Protein 3TO7 (pdb70)

Nearest PDB structures (foldseek):
  3to6-assembly1_A  TM=1.004E+00  e=2.364E-59  Saccharomyces cerevisiae
  1mj9-assembly1_A  TM=1.002E+00  e=1.888E-56  Saccharomyces cerevisiae
  5j9w-assembly1_E  TM=9.388E-01  e=5.880E-49  Saccharomyces cerevisiae S288C
  5j9u-assembly3_I  TM=9.203E-01  e=3.843E-49  Saccharomyces cerevisiae S288C
  6oip-assembly1_A  TM=9.210E-01  e=1.249E-34  Homo sapiens

GO terms:
  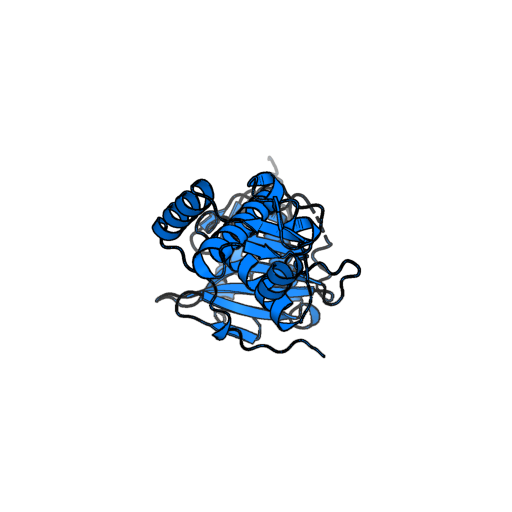GO:0000785 chromatin (C, IDA)
  GO:0003712 transcription coregulator activity (F, IDA)
  GO:0010485 histone H4 acetyltransferase activity (F, IDA)
  GO:0032777 piccolo histone acetyltransferase complex (C, IDA)
  GO:0035267 NuA4 histone acetyltransferase complex (C, IDA)
  GO:0004402 histone acetyltransferase activity (F, IDA)
  GO:0006281 DNA repair (P, IDA)
  GO:0006354 DNA-templated transcription elongation (P, IDA)
  GO:0140068 histone crotonyltransferase activity (F, IDA)
  GO:0032968 positive regulation of transcription elongation by RNA polymerase II (P, IGI)
  GO:0006281 DNA repair (P, IGI)
  GO:0000183 rDNA heterochromatin formation (P, IGI)
  GO:0004402 histone acetyltransferase activity (F, IMP)
  GO:0016239 positive regulation of macroautophagy (P, IMP)
  GO:0032968 positive regulation of transcription elongation by RNA polymerase II (P, IMP)
  GO:0051726 regulation of cell cycle (P, IMP)
  GO:0006281 DNA repair (P, IMP)
  GO:0006354 DNA-templated transcription elongation (P, IMP)
  GO:0006357 regulation of transcription by RNA polymerase II (P, IMP)
  GO:0000183 rDNA heterochromatin formation (P, IMP)

Organism: Saccharomyces cerevisiae (strain ATCC 204508 / S288c) (NCBI:txid559292)

B-factor: mean 20.63, std 9.46, range [8.73, 66.66]

Structure (mmCIF, N/CA/C/O backbone):
data_3TO7
#
_entry.id   3TO7
#
_cell.length_a   183.040
_cell.length_b   183.040
_cell.length_c   183.040
_cell.angle_alpha   90.00
_cell.angle_beta   90.00
_cell.angle_gamma   90.00
#
_symmetry.space_group_name_H-M   'I 41 3 2'
#
loop_
_entity.id
_entity.type
_entity.pdbx_description
1 polymer 'Histone acetyltransferase ESA1'
2 non-polymer 'COENZYME A'
3 non-polymer 'CACODYLIC ACID'
4 non-polymer GLYCEROL
5 non-polymer 'SULFATE ION'
6 water water
#
loop_
_atom_site.group_PDB
_atom_site.id
_atom_site.type_symbol
_atom_site.label_atom_id
_atom_site.label_alt_id
_atom_site.label_comp_id
_atom_site.label_asym_id
_atom_site.label_entity_id
_atom_site.label_seq_id
_atom_site.pdbx_PDB_ins_code
_atom_site.Cartn_x
_atom_site.Cartn_y
_atom_site.Cartn_z
_atom_site.occupancy
_atom_site.B_iso_or_equiv
_atom_site.auth_seq_id
_atom_site.auth_comp_id
_atom_site.auth_asym_id
_atom_site.auth_atom_id
_atom_site.pdbx_PDB_model_num
ATOM 1 N N . GLU A 1 1 ? 6.711 -15.054 -20.571 1.00 48.50 160 GLU A N 1
ATOM 2 C CA . GLU A 1 1 ? 6.957 -15.228 -19.142 1.00 50.59 160 GLU A CA 1
ATOM 3 C C . GLU A 1 1 ? 7.006 -13.891 -18.403 1.00 40.98 160 GLU A C 1
ATOM 4 O O . GLU A 1 1 ? 7.825 -13.030 -18.717 1.00 43.34 160 GLU A O 1
ATOM 10 N N . VAL A 1 2 ? 6.118 -13.728 -17.430 1.00 39.78 161 VAL A N 1
ATOM 11 C CA . VAL A 1 2 ? 6.169 -12.591 -16.522 1.00 36.86 161 VAL A CA 1
ATOM 12 C C . VAL A 1 2 ? 6.484 -13.119 -15.135 1.00 32.65 161 VAL A C 1
ATOM 13 O O . VAL A 1 2 ? 5.747 -13.945 -14.600 1.00 31.61 161 VAL A O 1
ATOM 17 N N . ALA A 1 3 ? 7.584 -12.652 -14.555 1.00 25.30 162 ALA A N 1
ATOM 18 C CA . ALA A 1 3 ? 7.968 -13.070 -13.212 1.00 20.89 162 ALA A CA 1
ATOM 19 C C . ALA A 1 3 ? 7.442 -12.056 -12.198 1.00 19.94 162 ALA A C 1
ATOM 20 O O . ALA A 1 3 ? 7.938 -10.940 -12.126 1.00 19.22 162 ALA A O 1
ATOM 22 N N . ARG A 1 4 ? 6.443 -12.441 -11.416 1.00 20.46 163 ARG A N 1
ATOM 23 C CA . ARG A 1 4 ? 5.881 -11.531 -10.420 1.00 18.23 163 ARG A CA 1
ATOM 24 C C . ARG A 1 4 ? 6.686 -11.509 -9.125 1.00 16.24 163 ARG A C 1
ATOM 25 O O . ARG A 1 4 ? 7.057 -12.550 -8.602 1.00 16.35 163 ARG A O 1
ATOM 33 N N . VAL A 1 5 ? 6.942 -10.310 -8.614 1.00 15.70 164 VAL A N 1
ATOM 34 C CA . VAL A 1 5 ? 7.695 -10.121 -7.380 1.00 15.26 164 VAL A CA 1
ATOM 35 C C . VAL A 1 5 ? 6.818 -9.278 -6.460 1.00 15.52 164 VAL A C 1
ATOM 36 O O . VAL A 1 5 ? 6.817 -8.054 -6.547 1.00 16.21 164 VAL A O 1
ATOM 40 N N . ARG A 1 6 ? 6.070 -9.945 -5.584 1.00 15.79 165 ARG A N 1
ATOM 41 C CA . ARG A 1 6 ? 4.969 -9.309 -4.855 1.00 17.93 165 ARG A CA 1
ATOM 42 C C . ARG A 1 6 ? 5.339 -8.781 -3.480 1.00 17.78 165 ARG A C 1
ATOM 43 O O . ARG A 1 6 ? 6.279 -9.254 -2.857 1.00 15.58 165 ARG A O 1
ATOM 51 N N . ASN A 1 7 ? 4.575 -7.795 -3.020 1.00 14.55 166 ASN A N 1
ATOM 52 C CA . ASN A 1 7 ? 4.697 -7.272 -1.673 1.00 19.23 166 ASN A CA 1
ATOM 53 C C . ASN A 1 7 ? 3.804 -8.118 -0.763 1.00 20.70 166 ASN A C 1
ATOM 54 O O . ASN A 1 7 ? 2.974 -8.891 -1.248 1.00 17.42 166 ASN A O 1
ATOM 59 N N . LEU A 1 8 ? 3.980 -7.997 0.548 1.00 18.10 167 LEU A N 1
ATOM 60 C CA . LEU A 1 8 ? 3.110 -8.702 1.483 1.00 18.72 167 LEU A CA 1
ATOM 61 C C . LEU A 1 8 ? 1.800 -7.928 1.630 1.00 19.00 167 LEU A C 1
ATOM 62 O O . LEU A 1 8 ? 1.748 -6.911 2.328 1.00 18.03 167 LEU A O 1
ATOM 67 N N . ASN A 1 9 ? 0.745 -8.410 0.978 1.00 17.27 168 ASN A N 1
ATOM 68 C CA . ASN A 1 9 ? -0.529 -7.688 0.938 1.00 16.56 168 ASN A CA 1
ATOM 69 C C . ASN A 1 9 ? -1.582 -8.228 1.914 1.00 17.71 168 ASN A C 1
ATOM 70 O O . ASN A 1 9 ? -2.605 -7.584 2.143 1.00 16.32 168 ASN A O 1
ATOM 75 N N . ARG A 1 10 ? -1.333 -9.407 2.475 1.00 15.38 169 ARG A N 1
ATOM 76 C CA . ARG A 1 10 ? -2.240 -9.976 3.473 1.00 19.71 169 ARG A CA 1
ATOM 77 C C . ARG A 1 10 ? -1.538 -10.995 4.357 1.00 18.89 169 ARG A C 1
ATOM 78 O O . ARG A 1 10 ? -0.668 -11.730 3.893 1.00 21.20 169 ARG A O 1
ATOM 86 N N . ILE A 1 11 ? -1.920 -11.042 5.632 1.00 15.86 170 ILE A N 1
ATOM 87 C CA . ILE A 1 11 ? -1.460 -12.112 6.515 1.00 13.65 170 ILE A CA 1
ATOM 88 C C . ILE A 1 11 ? -2.677 -12.956 6.897 1.00 18.78 170 ILE A C 1
ATOM 89 O O . ILE A 1 11 ? -3.774 -12.426 7.057 1.00 18.11 170 ILE A O 1
ATOM 94 N N . ILE A 1 12 ? -2.478 -14.266 7.015 1.00 16.78 171 ILE A N 1
ATOM 95 C CA . ILE A 1 12 ? -3.548 -15.182 7.393 1.00 16.63 171 ILE A CA 1
ATOM 96 C C . ILE A 1 12 ? -3.281 -15.668 8.807 1.00 16.35 171 ILE A C 1
ATOM 97 O O . ILE A 1 12 ? -2.321 -16.395 9.050 1.00 16.63 171 ILE A O 1
ATOM 102 N N . MET A 1 13 ? -4.124 -15.234 9.739 1.00 16.68 172 MET A N 1
ATOM 103 C CA . MET A 1 13 ? -3.942 -15.513 11.151 1.00 16.01 172 MET A CA 1
ATOM 104 C C . MET A 1 13 ? -5.224 -16.146 11.691 1.00 20.27 172 MET A C 1
ATOM 105 O O . MET A 1 13 ? -6.230 -15.467 11.886 1.00 20.11 172 MET A O 1
ATOM 110 N N . GLY A 1 14 ? -5.199 -17.455 11.922 1.00 22.14 173 GLY A N 1
ATOM 111 C CA . GLY A 1 14 ? -6.427 -18.156 12.258 1.00 19.30 173 GLY A CA 1
ATOM 112 C C . GLY A 1 14 ? -7.416 -17.986 11.110 1.00 20.16 173 GLY A C 1
ATOM 113 O O . GLY A 1 14 ? -7.049 -18.137 9.942 1.00 21.31 173 GLY A O 1
ATOM 114 N N . LYS A 1 15 ? -8.658 -17.643 11.427 1.00 18.81 174 LYS A N 1
ATOM 115 C CA . LYS A 1 15 ? -9.671 -17.443 10.388 1.00 22.42 174 LYS A CA 1
ATOM 116 C C . LYS A 1 15 ? -9.598 -16.070 9.708 1.00 25.12 174 LYS A C 1
ATOM 117 O O . LYS A 1 15 ? -10.348 -15.797 8.764 1.00 23.38 174 LYS A O 1
ATOM 123 N N . TYR A 1 16 ? -8.703 -15.209 10.183 1.00 21.61 175 TYR A N 1
ATOM 124 C CA . TYR A 1 16 ? -8.638 -13.828 9.699 1.00 16.74 175 TYR A CA 1
ATOM 125 C C . TYR A 1 16 ? -7.641 -13.645 8.562 1.00 17.64 175 TYR A C 1
ATOM 126 O O . TYR A 1 16 ? -6.534 -14.165 8.610 1.00 21.93 175 TYR A O 1
ATOM 135 N N . GLU A 1 17 ? -8.048 -12.902 7.539 1.00 17.53 176 GLU A N 1
ATOM 136 C CA . GLU A 1 17 ? -7.148 -12.508 6.460 1.00 14.64 176 GLU A CA 1
ATOM 137 C C . GLU A 1 17 ? -7.013 -10.985 6.523 1.00 19.75 176 GLU A C 1
ATOM 138 O O . GLU A 1 17 ? -7.916 -10.251 6.102 1.00 20.22 176 GLU A O 1
ATOM 144 N N . ILE A 1 18 ? -5.887 -10.522 7.062 1.00 17.76 177 ILE A N 1
ATOM 145 C CA . ILE A 1 18 ? -5.705 -9.110 7.426 1.00 16.94 177 ILE A CA 1
ATOM 146 C C . ILE A 1 18 ? -4.760 -8.373 6.467 1.00 17.37 177 ILE A C 1
ATOM 147 O O . ILE A 1 18 ? -3.669 -8.861 6.185 1.00 15.62 177 ILE A O 1
ATOM 152 N N . GLU A 1 19 ? -5.170 -7.202 5.977 1.00 15.87 178 GLU A N 1
ATOM 153 C CA . GLU A 1 19 ? -4.298 -6.388 5.121 1.00 14.96 178 GLU A CA 1
ATOM 154 C C . GLU A 1 19 ? -3.449 -5.428 5.968 1.00 15.41 178 GLU A C 1
ATOM 155 O O . GLU A 1 19 ? -3.992 -4.653 6.769 1.00 16.63 178 GLU A O 1
ATOM 161 N N . PRO A 1 20 ? -2.116 -5.469 5.792 1.00 14.75 179 PRO A N 1
ATOM 162 C CA . PRO A 1 20 ? -1.190 -4.594 6.536 1.00 15.43 179 PRO A CA 1
ATOM 163 C C . PRO A 1 20 ? -1.423 -3.116 6.218 1.00 16.08 179 P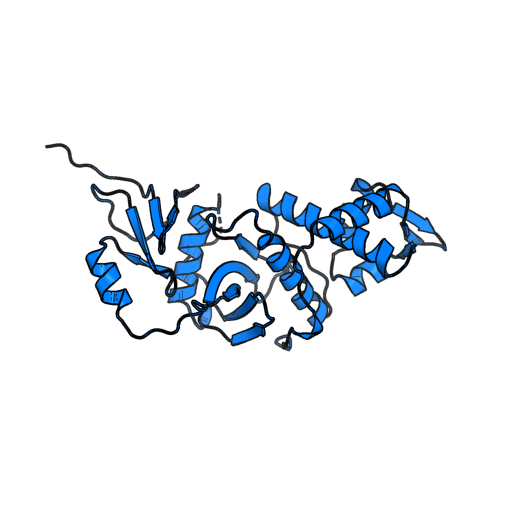RO A C 1
ATOM 164 O O . PRO A 1 20 ? -1.931 -2.830 5.139 1.00 12.84 179 PRO A O 1
ATOM 168 N N . TRP A 1 21 ? -1.084 -2.212 7.142 1.00 13.23 180 TRP A N 1
ATOM 169 C CA . TRP A 1 21 ? -1.125 -0.768 6.879 1.00 14.96 180 TRP A CA 1
ATOM 170 C C . TRP A 1 21 ? 0.218 -0.251 6.372 1.00 14.12 180 TRP A C 1
ATOM 171 O O . TRP A 1 21 ? 0.272 0.754 5.643 1.00 16.29 180 TRP A O 1
ATOM 182 N N . TYR A 1 22 ? 1.293 -0.924 6.771 1.00 14.08 181 TYR A N 1
ATOM 183 C CA . TYR A 1 22 ? 2.657 -0.499 6.448 1.00 13.79 181 TYR A CA 1
ATOM 184 C C . TYR A 1 22 ? 3.556 -1.697 6.193 1.00 15.45 181 TYR A C 1
ATOM 185 O O . TYR A 1 22 ? 3.239 -2.812 6.615 1.00 11.85 181 TYR A O 1
ATOM 194 N N . PHE A 1 23 ? 4.703 -1.455 5.559 1.00 13.52 182 PHE A N 1
ATOM 195 C CA . PHE A 1 23 ? 5.715 -2.495 5.349 1.00 12.21 182 PHE A CA 1
ATOM 196 C C . PHE A 1 23 ? 6.350 -2.968 6.660 1.00 14.33 182 PHE A C 1
ATOM 197 O O . PHE A 1 23 ? 6.628 -2.166 7.556 1.00 15.86 182 PHE A O 1
ATOM 205 N N . SER A 1 24 ? 6.609 -4.271 6.751 1.00 13.06 183 SER A N 1
ATOM 206 C CA . SER A 1 24 ? 7.356 -4.833 7.877 1.00 10.22 183 SER A CA 1
ATOM 207 C C . SER A 1 24 ? 8.460 -5.740 7.353 1.00 10.85 183 SER A C 1
ATOM 208 O O . SER A 1 24 ? 8.230 -6.512 6.426 1.00 12.89 183 SER A O 1
ATOM 211 N N . PRO A 1 25 ? 9.665 -5.648 7.943 1.00 12.27 184 PRO A N 1
ATOM 212 C CA . PRO A 1 25 ? 10.831 -6.349 7.385 1.00 12.53 184 PRO A CA 1
ATOM 213 C C . PRO A 1 25 ? 10.881 -7.860 7.674 1.00 14.21 184 PRO A C 1
ATOM 214 O O . PRO A 1 25 ? 11.905 -8.346 8.158 1.00 13.84 184 PRO A O 1
ATOM 218 N N . TYR A 1 26 ? 9.807 -8.595 7.389 1.00 12.39 185 TYR A N 1
ATOM 219 C CA . TYR A 1 26 ? 9.843 -10.057 7.530 1.00 14.05 185 TYR A CA 1
ATOM 220 C C . TYR A 1 26 ? 10.952 -10.598 6.638 1.00 14.40 185 TYR A C 1
ATOM 221 O O . TYR A 1 26 ? 11.005 -10.255 5.461 1.00 16.42 185 TYR A O 1
ATOM 230 N N . PRO A 1 27 ? 11.841 -11.436 7.193 1.00 15.94 186 PRO A N 1
ATOM 231 C CA . PRO A 1 27 ? 12.989 -11.915 6.416 1.00 16.45 186 PRO A CA 1
ATOM 232 C C . PRO A 1 27 ? 12.599 -13.089 5.521 1.00 18.59 186 PRO A C 1
ATOM 233 O O . PRO A 1 27 ? 13.057 -14.213 5.716 1.00 20.24 186 PRO A O 1
ATOM 237 N N . ILE A 1 28 ? 11.740 -12.810 4.546 1.00 18.72 187 ILE A N 1
ATOM 238 C CA . ILE A 1 28 ? 11.152 -13.843 3.700 1.00 18.69 187 ILE A CA 1
ATOM 239 C C . ILE A 1 28 ? 11.484 -13.562 2.248 1.00 20.74 187 ILE A C 1
ATOM 240 O O . ILE A 1 28 ? 11.813 -12.432 1.892 1.00 18.31 187 ILE A O 1
ATOM 245 N N . GLU A 1 29 ? 11.386 -14.583 1.401 1.00 19.11 188 GLU A N 1
ATOM 246 C CA . GLU A 1 29 ? 11.607 -14.375 -0.024 1.00 20.50 188 GLU A CA 1
ATOM 247 C C . GLU A 1 29 ? 10.407 -13.698 -0.681 1.00 20.15 188 GLU A C 1
ATOM 248 O O . GLU A 1 29 ? 9.257 -14.004 -0.356 1.00 18.26 188 GLU A O 1
ATOM 254 N N . LEU A 1 30 ? 10.676 -12.784 -1.611 1.00 17.64 189 LEU A N 1
ATOM 255 C CA . LEU A 1 30 ? 9.611 -12.189 -2.413 1.00 18.63 189 LEU A CA 1
ATOM 256 C C . LEU A 1 30 ? 9.257 -13.162 -3.526 1.00 20.68 189 LEU A C 1
ATOM 257 O O . LEU A 1 30 ? 10.131 -13.574 -4.288 1.00 23.24 189 LEU A O 1
ATOM 262 N N . THR A 1 31 ? 8.005 -13.511 -3.641 1.00 18.50 190 THR A N 1
ATOM 263 C CA . THR A 1 31 ? 7.535 -14.472 -4.625 1.00 18.20 190 THR A CA 1
ATOM 264 C C . THR A 1 31 ? 6.382 -13.941 -5.465 1.00 20.74 190 THR A C 1
ATOM 265 O O . THR A 1 31 ? 6.043 -12.810 -5.379 1.00 18.30 190 THR A O 1
ATOM 269 N N . ASP A 1 32 ? 5.796 -14.814 -6.262 1.00 19.11 191 ASP A N 1
ATOM 270 C CA . ASP A 1 32 ? 4.613 -14.522 -7.025 1.00 18.69 191 ASP A CA 1
ATOM 271 C C . ASP A 1 32 ? 3.324 -14.551 -6.197 1.00 20.25 191 ASP A C 1
ATOM 272 O O . ASP A 1 32 ? 2.281 -14.302 -6.722 1.00 18.54 191 ASP A O 1
ATOM 277 N N . GLU A 1 33 ? 3.432 -14.882 -4.925 1.00 17.09 192 GLU A N 1
ATOM 278 C CA . GLU A 1 33 ? 2.323 -14.851 -3.988 1.00 18.89 192 GLU A CA 1
ATOM 279 C C . GLU A 1 33 ? 2.419 -13.685 -2.995 1.00 16.94 192 GLU A C 1
ATOM 280 O O . GLU A 1 33 ? 3.455 -13.205 -2.778 1.00 17.80 192 GLU A O 1
ATOM 286 N N . ASP A 1 34 ? 1.301 -13.214 -2.474 1.00 15.28 193 ASP A N 1
ATOM 287 C CA . ASP A 1 34 ? 1.328 -11.994 -1.660 1.00 16.62 193 ASP A CA 1
ATOM 288 C C . ASP A 1 34 ? 0.822 -12.170 -0.226 1.00 18.02 193 ASP A C 1
ATOM 289 O O . ASP A 1 34 ? 0.447 -11.193 0.423 1.00 17.40 193 ASP A O 1
ATOM 294 N N . PHE A 1 35 ? 0.830 -13.410 0.262 1.00 15.91 194 PHE A N 1
ATOM 295 C CA . PHE A 1 35 ? 0.375 -13.729 1.614 1.00 16.89 194 PHE A CA 1
ATOM 296 C C . PHE A 1 35 ? 1.445 -14.491 2.393 1.00 17.52 194 PHE A C 1
ATOM 297 O O . PHE A 1 35 ? 2.330 -15.114 1.807 1.00 19.30 194 PHE A O 1
ATOM 305 N N . ILE A 1 36 ? 1.363 -14.426 3.717 1.00 16.33 195 ILE A N 1
ATOM 306 C CA . ILE A 1 36 ? 2.052 -15.374 4.586 1.00 17.34 195 ILE A CA 1
ATOM 307 C C . ILE A 1 36 ? 1.079 -15.793 5.689 1.00 18.87 195 ILE A C 1
ATOM 308 O O . ILE A 1 36 ? 0.119 -15.076 5.983 1.00 18.93 195 ILE A O 1
ATOM 313 N N . TYR A 1 37 ? 1.326 -16.958 6.280 1.00 17.31 196 TYR A N 1
ATOM 314 C CA . TYR A 1 37 ? 0.551 -17.432 7.421 1.00 17.46 196 TYR A CA 1
ATOM 315 C C . TYR A 1 37 ? 1.257 -17.011 8.701 1.00 16.29 196 TYR A C 1
ATOM 316 O O . TYR A 1 37 ? 2.474 -17.151 8.814 1.00 19.17 196 TYR A O 1
ATOM 325 N N . ILE A 1 38 ? 0.490 -16.479 9.649 1.00 16.74 197 ILE A N 1
ATOM 326 C CA . ILE A 1 38 ? 0.998 -16.176 10.987 1.00 12.77 197 ILE A CA 1
ATOM 327 C C . ILE A 1 38 ? 0.272 -17.070 11.987 1.00 17.85 197 ILE A C 1
ATOM 328 O O . ILE A 1 38 ? -0.951 -16.985 12.136 1.00 16.20 197 ILE A O 1
ATOM 333 N N . ASP A 1 39 ? 1.013 -17.944 12.658 1.00 18.00 198 ASP A N 1
ATOM 334 C CA . ASP A 1 39 ? 0.397 -18.837 13.635 1.00 18.31 198 ASP A CA 1
ATOM 335 C C . ASP A 1 39 ? -0.097 -18.012 14.818 1.00 17.23 198 ASP A C 1
ATOM 336 O O . ASP A 1 39 ? 0.673 -17.250 15.380 1.00 17.47 198 ASP A O 1
ATOM 341 N N . ASP A 1 40 ? -1.361 -18.167 15.215 1.00 17.40 199 ASP A N 1
ATOM 342 C CA . ASP A 1 40 ? -1.905 -17.300 16.269 1.00 19.74 199 ASP A CA 1
ATOM 343 C C . ASP A 1 40 ? -1.444 -17.617 17.690 1.00 19.67 199 ASP A C 1
ATOM 344 O O . ASP A 1 40 ? -1.815 -16.912 18.623 1.00 19.35 199 ASP A O 1
ATOM 349 N N . PHE A 1 41 ? -0.631 -18.656 17.860 1.00 18.06 200 PHE A N 1
ATOM 350 C CA . PHE A 1 41 ? -0.012 -18.905 19.162 1.00 19.63 200 PHE A CA 1
ATOM 351 C C . PHE A 1 41 ? 1.479 -18.557 19.176 1.00 18.02 200 PHE A C 1
ATOM 352 O O . PHE A 1 41 ? 1.948 -17.826 20.053 1.00 19.59 200 PHE A O 1
ATOM 360 N N . THR A 1 42 ? 2.224 -19.084 18.210 1.00 16.19 201 THR A N 1
ATOM 361 C CA . THR A 1 42 ? 3.674 -18.892 18.190 1.00 18.12 201 THR A CA 1
ATOM 362 C C . THR A 1 42 ? 4.080 -17.601 17.479 1.00 17.27 201 THR A C 1
ATOM 363 O O . THR A 1 42 ? 5.209 -17.138 17.634 1.00 17.20 201 THR A O 1
ATOM 367 N N . LEU A 1 43 ? 3.187 -17.055 16.700 1.00 17.14 202 LEU A N 1
ATOM 368 C CA . LEU A 1 43 ? 3.463 -15.885 15.901 1.00 16.35 202 LEU A CA 1
ATOM 369 C C . LEU A 1 43 ? 4.487 -16.136 14.785 1.00 19.09 202 LEU A C 1
ATOM 370 O O . LEU A 1 43 ? 4.944 -15.238 14.162 1.00 15.61 202 LEU A O 1
ATOM 375 N N . GLN A 1 44 ? 4.807 -17.388 14.557 1.00 18.55 203 GLN A N 1
ATOM 376 C CA . GLN A 1 44 ? 5.747 -17.752 13.498 1.00 18.75 203 GLN A CA 1
ATOM 377 C C . GLN A 1 44 ? 5.117 -17.532 12.118 1.00 20.16 203 GLN A C 1
ATOM 378 O O . GLN A 1 44 ? 3.914 -17.706 11.950 1.00 16.89 203 GLN A O 1
ATOM 384 N N . TYR A 1 45 ? 5.935 -17.142 11.142 1.00 15.28 204 TYR A N 1
ATOM 385 C CA . TYR A 1 45 ? 5.464 -16.847 9.786 1.00 18.64 204 TYR A CA 1
ATOM 386 C C . TYR A 1 45 ? 5.864 -17.940 8.793 1.00 19.66 204 TYR A C 1
ATOM 387 O O . TYR A 1 45 ? 6.948 -18.501 8.895 1.00 18.55 204 TYR A O 1
ATOM 396 N N . PHE A 1 46 ? 4.980 -18.222 7.835 1.00 17.22 205 PHE A N 1
ATOM 397 C CA . PHE A 1 46 ? 5.185 -19.283 6.850 1.00 22.22 205 PHE A CA 1
ATOM 398 C C . PHE A 1 46 ? 4.749 -18.856 5.449 1.00 21.45 205 PHE A C 1
ATOM 399 O O . PHE A 1 46 ? 3.684 -18.270 5.276 1.00 20.93 205 PHE A O 1
ATOM 407 N N . GLY A 1 47 ? 5.557 -19.188 4.447 1.00 21.79 206 GLY A N 1
ATOM 408 C CA . GLY A 1 47 ? 5.219 -18.859 3.074 1.00 21.68 206 GLY A CA 1
ATOM 409 C C . GLY A 1 47 ? 4.194 -19.798 2.464 1.00 24.98 206 GLY A C 1
ATOM 410 O O . GLY A 1 47 ? 3.591 -19.485 1.439 1.00 25.88 206 GLY A O 1
ATOM 411 N N . SER A 1 48 ? 3.986 -20.952 3.090 1.00 27.80 207 SER A N 1
ATOM 412 C CA . SER A 1 48 ? 3.076 -21.947 2.530 1.00 30.02 207 SER A CA 1
ATOM 413 C C . SER A 1 48 ? 2.137 -22.530 3.579 1.00 26.62 207 SER A C 1
ATOM 414 O O . SER A 1 48 ? 2.543 -22.805 4.703 1.00 27.72 207 SER A O 1
ATOM 417 N N . LYS A 1 49 ? 0.880 -22.717 3.199 1.00 28.78 208 LYS A N 1
ATOM 418 C CA . LYS A 1 49 ? -0.112 -23.292 4.098 1.00 31.39 208 LYS A CA 1
ATOM 419 C C . LYS A 1 49 ? 0.342 -24.652 4.624 1.00 35.06 208 LYS A C 1
ATOM 420 O O . LYS A 1 49 ? 0.145 -24.979 5.797 1.00 31.80 208 LYS A O 1
ATOM 426 N N . LYS A 1 50 ? 0.957 -25.444 3.754 1.00 33.92 209 LYS A N 1
ATOM 427 C CA . LYS A 1 50 ? 1.378 -26.787 4.139 1.00 35.01 209 LYS A CA 1
ATOM 428 C C . LYS A 1 50 ? 2.441 -26.765 5.228 1.00 33.81 209 LYS A C 1
ATOM 429 O O . LYS A 1 50 ? 2.413 -27.586 6.147 1.00 35.29 209 LYS A O 1
ATOM 435 N N . GLN A 1 51 ? 3.376 -25.826 5.134 1.00 34.59 210 GLN A N 1
ATOM 436 C CA . GLN A 1 51 ? 4.412 -25.701 6.153 1.00 32.16 210 GLN A CA 1
ATOM 437 C C . GLN A 1 51 ? 3.794 -25.216 7.466 1.00 30.65 210 GLN A C 1
ATOM 438 O O . GLN A 1 51 ? 4.167 -25.674 8.552 1.00 29.72 210 GLN A O 1
ATOM 444 N N . TYR A 1 52 ? 2.852 -24.284 7.359 1.00 27.72 211 TYR A N 1
ATOM 445 C CA . TYR A 1 52 ? 2.133 -23.794 8.530 1.00 27.37 211 TYR A CA 1
ATOM 446 C C . TYR A 1 52 ? 1.439 -24.951 9.245 1.00 30.23 211 TYR A C 1
ATOM 447 O O . TYR A 1 52 ? 1.574 -25.112 10.459 1.00 25.46 211 TYR A O 1
ATOM 456 N N . GLU A 1 53 ? 0.701 -25.752 8.481 1.00 30.58 212 GLU A N 1
ATOM 457 C CA . GLU A 1 53 ? -0.033 -26.893 9.032 1.00 36.71 212 GLU A CA 1
ATOM 458 C C . GLU A 1 53 ? 0.894 -27.880 9.740 1.00 33.83 212 GLU A C 1
ATOM 459 O O . GLU A 1 53 ? 0.599 -28.338 10.845 1.00 37.76 212 GLU A O 1
ATOM 465 N N . ARG A 1 54 ? 2.016 -28.205 9.103 1.00 32.27 213 ARG A N 1
ATOM 466 C CA . ARG A 1 54 ? 2.991 -29.109 9.708 1.00 37.02 213 ARG A CA 1
ATOM 467 C C . ARG A 1 54 ? 3.401 -28.666 11.114 1.00 40.09 213 ARG A C 1
ATOM 468 O O . ARG A 1 54 ? 3.462 -29.482 12.037 1.00 33.98 213 ARG A O 1
ATOM 476 N N . TYR A 1 55 ? 3.680 -27.375 11.281 1.00 31.20 214 TYR A N 1
ATOM 477 C CA . TYR A 1 55 ? 4.106 -26.862 12.582 1.00 30.45 214 TYR A CA 1
ATOM 478 C C . TYR A 1 55 ? 2.946 -26.689 13.564 1.00 30.93 214 TYR A C 1
ATOM 479 O O . TYR A 1 55 ? 3.131 -26.784 14.777 1.00 35.02 214 TYR A O 1
ATOM 488 N N . ARG A 1 56 ? 1.755 -26.451 13.033 1.00 30.16 215 ARG A N 1
ATOM 489 C CA . ARG A 1 56 ? 0.564 -26.274 13.856 1.00 30.15 215 ARG A CA 1
ATOM 490 C C . ARG A 1 56 ? 0.267 -27.544 14.653 1.00 36.50 215 ARG A C 1
ATOM 491 O O . ARG A 1 56 ? -0.279 -27.487 15.755 1.00 31.49 215 ARG A O 1
ATOM 499 N N . LYS A 1 57 ? 0.638 -28.692 14.095 1.00 35.22 216 LYS A N 1
ATOM 500 C CA . LYS A 1 57 ? 0.355 -29.977 14.736 1.00 38.58 216 LYS A CA 1
ATOM 501 C C . LYS A 1 57 ? 1.265 -30.261 15.932 1.00 40.50 216 LYS A C 1
ATOM 502 O O . LYS A 1 57 ? 0.933 -31.075 16.794 1.00 39.31 216 LYS A O 1
ATOM 508 N N . LYS A 1 58 ? 2.405 -29.578 15.979 1.00 35.72 217 LYS A N 1
ATOM 509 C CA . LYS A 1 58 ? 3.332 -29.692 17.098 1.00 34.87 217 LYS A CA 1
ATOM 510 C C . LYS A 1 58 ? 2.643 -29.393 18.426 1.00 42.43 217 LYS A C 1
ATOM 511 O O . LYS A 1 58 ? 1.702 -28.595 18.488 1.00 40.04 217 LYS A O 1
ATOM 517 N N . CYS A 1 59 ? 3.117 -30.038 19.487 1.00 40.79 218 CYS A N 1
ATOM 518 C CA . CYS A 1 59 ? 2.575 -29.815 20.820 1.00 43.55 218 CYS A CA 1
ATOM 519 C C . CYS A 1 59 ? 3.136 -28.518 21.401 1.00 44.77 218 CYS A C 1
ATOM 520 O O . CYS A 1 59 ? 4.316 -28.444 21.748 1.00 45.65 218 CYS A O 1
ATOM 523 N N . THR A 1 60 ? 2.294 -27.493 21.491 1.00 41.03 219 THR A N 1
ATOM 524 C CA . THR A 1 60 ? 2.717 -26.199 22.023 1.00 37.01 219 THR A CA 1
ATOM 525 C C . THR A 1 60 ? 1.710 -25.685 23.055 1.00 36.22 219 THR A C 1
ATOM 526 O O . THR A 1 60 ? 0.539 -26.055 23.016 1.00 30.87 219 THR A O 1
ATOM 530 N N . LEU A 1 61 ? 2.169 -24.860 23.993 1.00 30.68 220 LEU A N 1
ATOM 531 C CA . LEU A 1 61 ? 1.251 -24.169 24.903 1.00 29.95 220 LEU A CA 1
ATOM 532 C C . LEU A 1 61 ? 0.319 -23.255 24.107 1.00 28.36 220 LEU A C 1
ATOM 533 O O . LEU A 1 61 ? 0.667 -22.797 23.022 1.00 28.68 220 LEU A O 1
ATOM 538 N N . ARG A 1 62 ? -0.868 -22.996 24.639 1.00 22.30 221 ARG A N 1
ATOM 539 C CA . ARG A 1 62 ? -1.847 -22.207 23.902 1.00 22.84 221 ARG A CA 1
ATOM 540 C C . ARG A 1 62 ? -2.095 -20.854 24.559 1.00 18.21 221 ARG A C 1
ATOM 541 O O . ARG A 1 62 ? -3.236 -20.454 24.755 1.00 20.19 221 ARG A O 1
ATOM 549 N N . HIS A 1 63 ? -1.007 -20.162 24.892 1.00 21.29 222 HIS A N 1
ATOM 550 C CA . HIS A 1 63 ? -1.063 -18.790 25.394 1.00 18.85 222 HIS A CA 1
ATOM 551 C C . HIS A 1 63 ? 0.339 -18.215 25.307 1.00 15.80 222 HIS A C 1
ATOM 552 O O . HIS A 1 63 ? 1.281 -18.962 25.060 1.00 16.44 222 HIS A O 1
ATOM 559 N N . PRO A 1 64 ? 0.486 -16.886 25.468 1.00 14.91 223 PRO A N 1
ATOM 560 C CA . PRO A 1 64 ? 1.811 -16.257 25.339 1.00 13.26 223 PRO A CA 1
ATOM 561 C C . PRO A 1 64 ? 2.796 -16.805 26.371 1.00 17.49 223 PRO A C 1
ATOM 562 O O . PRO A 1 64 ? 2.373 -17.203 27.459 1.00 17.28 223 PRO A O 1
ATOM 566 N N . PRO A 1 65 ? 4.094 -16.826 26.033 1.00 15.29 224 PRO A N 1
ATOM 567 C CA . PRO A 1 65 ? 5.145 -17.451 26.849 1.00 16.56 224 PRO A CA 1
ATOM 568 C C . PRO A 1 65 ? 5.655 -16.558 27.976 1.00 19.33 224 PRO A C 1
ATOM 569 O O . PRO A 1 65 ? 6.780 -16.058 27.910 1.00 17.75 224 PRO A O 1
ATOM 573 N N . GLY A 1 66 ? 4.851 -16.381 29.020 1.00 16.66 225 GLY A N 1
ATOM 574 C CA . GLY A 1 66 ? 5.298 -15.617 30.168 1.00 14.50 225 GLY A CA 1
ATOM 575 C C . GLY A 1 66 ? 4.500 -15.955 31.410 1.00 15.48 225 GLY A C 1
ATOM 576 O O . GLY A 1 66 ? 3.640 -16.833 31.366 1.00 16.56 225 GLY A O 1
ATOM 577 N N . ASN A 1 67 ? 4.793 -15.259 32.507 1.00 16.33 226 ASN A N 1
ATOM 578 C CA . ASN A 1 67 ? 4.067 -15.438 33.764 1.00 15.08 226 ASN A CA 1
ATOM 579 C C . ASN A 1 67 ? 2.711 -14.742 33.735 1.00 14.36 226 ASN A C 1
ATOM 580 O O . ASN A 1 67 ? 2.615 -13.590 33.309 1.00 12.53 226 ASN A O 1
ATOM 585 N N . GLU A 1 68 ? 1.668 -15.434 34.194 1.00 13.24 227 GLU A N 1
ATOM 586 C CA . GLU A 1 68 ? 0.330 -14.854 34.218 1.00 12.79 227 GLU A CA 1
ATOM 587 C C . GLU A 1 68 ? 0.156 -14.015 35.489 1.00 15.08 227 GLU A C 1
ATOM 588 O O . GLU A 1 68 ? -0.064 -14.551 36.576 1.00 15.25 227 GLU A O 1
ATOM 594 N N . ILE A 1 69 ? 0.285 -12.696 35.365 1.00 11.02 228 ILE A N 1
ATOM 595 C CA . ILE A 1 69 ? 0.299 -11.841 36.544 1.00 9.60 228 ILE A CA 1
ATOM 596 C C . ILE A 1 69 ? -1.077 -11.212 36.830 1.00 10.01 228 ILE A C 1
ATOM 597 O O . ILE A 1 69 ? -1.251 -10.503 37.815 1.00 11.61 228 ILE A O 1
ATOM 602 N N . TYR A 1 70 ? -2.048 -11.492 35.972 1.00 10.60 229 TYR A N 1
ATOM 603 C CA . TYR A 1 70 ? -3.408 -10.992 36.154 1.00 11.67 229 TYR A CA 1
ATOM 604 C C . TYR A 1 70 ? -4.361 -11.949 35.470 1.00 12.39 229 TYR A C 1
ATOM 605 O O . TYR A 1 70 ? -4.133 -12.336 34.327 1.00 11.93 229 TYR A O 1
ATOM 614 N N . ARG A 1 71 ? -5.435 -12.328 36.161 1.00 11.75 230 ARG A N 1
ATOM 615 C CA . ARG A 1 71 ? -6.435 -13.209 35.557 1.00 10.65 230 ARG A CA 1
ATOM 616 C C . ARG A 1 71 ? -7.811 -12.921 36.154 1.00 16.34 230 ARG A C 1
ATOM 617 O O . ARG A 1 71 ? -8.028 -13.156 37.347 1.00 15.47 230 ARG A O 1
ATOM 625 N N . ASP A 1 72 ? -8.734 -12.455 35.343 1.00 13.92 231 ASP A N 1
ATOM 626 C CA . ASP A 1 72 ? -10.117 -12.311 35.751 1.00 17.13 231 ASP A CA 1
ATOM 627 C C . ASP A 1 72 ? -11.025 -13.126 34.823 1.00 17.87 231 ASP A C 1
ATOM 628 O O . ASP A 1 72 ? -10.550 -13.847 34.033 1.00 16.96 231 ASP A O 1
ATOM 633 N N . ASP A 1 73 ? -12.329 -12.996 34.940 1.00 17.55 232 ASP A N 1
ATOM 634 C CA . ASP A 1 73 ? -13.203 -13.821 34.131 1.00 20.79 232 ASP A CA 1
ATOM 635 C C . ASP A 1 73 ? -13.210 -13.490 32.658 1.00 20.41 232 ASP A C 1
ATOM 636 O O . ASP A 1 73 ? -13.743 -14.220 31.910 1.00 21.55 232 ASP A O 1
ATOM 641 N N . TYR A 1 74 ? -12.612 -12.360 32.297 1.00 19.76 233 TYR A N 1
ATOM 642 C CA . TYR A 1 74 ? -12.643 -11.820 30.926 1.00 17.29 233 TYR A CA 1
ATOM 643 C C . TYR A 1 74 ? -11.269 -11.893 30.214 1.00 20.72 233 TYR A C 1
ATOM 644 O O . TYR A 1 74 ? -11.175 -12.348 29.070 1.00 17.17 233 TYR A O 1
ATOM 653 N N . VAL A 1 75 ? -10.210 -11.442 30.889 1.00 15.32 234 VAL A N 1
ATOM 654 C CA . VAL A 1 75 ? -8.875 -11.418 30.278 1.00 13.81 234 VAL A CA 1
ATOM 655 C C . VAL A 1 75 ? -7.767 -11.952 31.198 1.00 14.32 234 VAL A C 1
ATOM 656 O O . VAL A 1 75 ? -7.924 -11.990 32.410 1.00 14.94 234 VAL A O 1
ATOM 660 N N . SER A 1 76 ? -6.648 -12.350 30.595 1.00 11.64 235 SER A N 1
ATOM 661 C CA . SER A 1 76 ? -5.403 -12.580 31.314 1.00 11.32 235 SER A CA 1
ATOM 662 C C . SER A 1 76 ? -4.304 -11.627 30.817 1.00 14.57 235 SER A C 1
ATOM 663 O O . SER A 1 76 ? -4.297 -11.242 29.637 1.00 11.52 235 SER A O 1
ATOM 666 N N . PHE A 1 77 ? -3.360 -11.275 31.692 1.00 10.82 236 PHE A N 1
ATOM 667 C CA . PHE A 1 77 ? -2.118 -10.617 31.233 1.00 11.78 236 PHE A CA 1
ATOM 668 C C . PHE A 1 77 ? -0.902 -11.478 31.526 1.00 14.71 236 PHE A C 1
ATOM 669 O O . PHE A 1 77 ? -0.742 -11.983 32.654 1.00 12.73 236 PHE A O 1
ATOM 677 N N . PHE A 1 78 ? -0.035 -11.616 30.523 1.00 11.05 237 PHE A N 1
ATOM 678 C CA . PHE A 1 78 ? 1.223 -12.338 30.656 1.00 10.25 237 PHE A CA 1
ATOM 679 C C . PHE A 1 78 ? 2.393 -11.366 30.515 1.00 14.02 237 PHE A C 1
ATOM 680 O O . PHE A 1 78 ? 2.437 -10.570 29.566 1.00 14.30 237 PHE A O 1
ATOM 688 N N . GLU A 1 79 ? 3.324 -11.430 31.468 1.00 11.61 238 GLU A N 1
ATOM 689 C CA . GLU A 1 79 ? 4.536 -10.601 31.478 1.00 10.36 238 GLU A CA 1
ATOM 690 C C . GLU A 1 79 ? 5.696 -11.402 30.900 1.00 14.72 238 GLU A C 1
ATOM 691 O O . GLU A 1 79 ? 6.036 -12.478 31.410 1.00 14.25 238 GLU A O 1
ATOM 697 N N . ILE A 1 80 ? 6.313 -10.871 29.848 1.00 12.60 239 ILE A N 1
ATOM 698 C CA . ILE A 1 80 ? 7.383 -11.566 29.136 1.00 14.17 239 ILE A CA 1
ATOM 699 C C . ILE A 1 80 ? 8.652 -10.722 29.070 1.00 15.33 239 ILE A C 1
ATOM 700 O O . ILE A 1 80 ? 8.613 -9.575 28.626 1.00 12.37 239 ILE A O 1
ATOM 705 N N . ASP A 1 81 ? 9.770 -11.291 29.522 1.00 14.32 240 ASP A N 1
ATOM 706 C CA . ASP A 1 81 ? 11.080 -10.663 29.395 1.00 14.52 240 ASP A CA 1
ATOM 707 C C . ASP A 1 81 ? 11.610 -10.947 27.986 1.00 16.12 240 ASP A C 1
ATOM 708 O O . ASP A 1 81 ? 11.860 -12.097 27.633 1.00 16.05 240 ASP A O 1
ATOM 713 N N . GLY A 1 82 ? 11.779 -9.900 27.180 1.00 13.83 241 GLY A N 1
ATOM 714 C CA . GLY A 1 82 ? 12.206 -10.063 25.798 1.00 13.31 241 GLY A CA 1
ATOM 715 C C . GLY A 1 82 ? 13.482 -10.883 25.693 1.00 14.36 241 GLY A C 1
ATOM 716 O O . GLY A 1 82 ? 13.643 -11.677 24.781 1.00 13.16 241 GLY A O 1
ATOM 717 N N . ARG A 1 83 ? 14.381 -10.692 26.647 1.00 14.42 242 ARG A N 1
ATOM 718 C CA . ARG A 1 83 ? 15.651 -11.424 26.684 1.00 16.71 242 ARG A CA 1
ATOM 719 C C . ARG A 1 83 ? 15.454 -12.941 26.837 1.00 20.15 242 ARG A C 1
ATOM 720 O O . ARG A 1 83 ? 16.251 -13.739 26.320 1.00 20.83 242 ARG A O 1
ATOM 728 N N . LYS A 1 84 ? 14.389 -13.331 27.535 1.00 15.70 243 LYS A N 1
ATOM 729 C CA . LYS A 1 84 ? 14.093 -14.739 27.811 1.00 16.03 243 LYS A CA 1
ATOM 730 C C . LYS A 1 84 ? 13.232 -15.423 26.750 1.00 18.08 243 LYS A C 1
ATOM 731 O O . LYS A 1 84 ? 13.113 -16.646 26.734 1.00 17.91 243 LYS A O 1
ATOM 737 N N . GLN A 1 85 ? 12.626 -14.635 25.868 1.00 15.59 244 GLN A N 1
ATOM 738 C CA . GLN A 1 85 ? 11.794 -15.173 24.796 1.00 13.22 244 GLN A CA 1
ATOM 739 C C . GLN A 1 85 ? 12.078 -14.430 23.489 1.00 16.74 244 GLN A C 1
ATOM 740 O O . GLN A 1 85 ? 11.192 -13.811 22.886 1.00 13.06 244 GLN A O 1
ATOM 746 N N . ARG A 1 86 ? 13.322 -14.499 23.043 1.00 15.58 245 ARG A N 1
ATOM 747 C CA . ARG A 1 86 ? 13.751 -13.661 21.930 1.00 16.07 245 ARG A CA 1
ATOM 748 C C . ARG A 1 86 ? 12.970 -13.931 20.660 1.00 15.54 245 ARG A C 1
ATOM 749 O O . ARG A 1 86 ? 12.441 -13.004 20.038 1.00 17.57 245 ARG A O 1
ATOM 757 N N . THR A 1 87 ? 12.884 -15.200 20.268 1.00 15.40 246 THR A N 1
ATOM 758 C CA . THR A 1 87 ? 12.178 -15.547 19.040 1.00 16.15 246 THR A CA 1
ATOM 759 C C . THR A 1 87 ? 10.729 -15.063 19.034 1.00 18.24 246 THR A C 1
ATOM 760 O O . THR A 1 87 ? 10.295 -14.410 18.075 1.00 13.45 246 THR A O 1
ATOM 764 N N . TRP A 1 88 ? 9.986 -15.369 20.101 1.00 13.89 247 TRP A N 1
ATOM 765 C CA . TRP A 1 88 ? 8.554 -15.049 20.147 1.00 14.89 247 TRP A CA 1
ATOM 766 C C . TRP A 1 88 ? 8.346 -13.538 20.100 1.00 13.79 247 TRP A C 1
ATOM 767 O O . TRP A 1 88 ? 7.491 -13.033 19.363 1.00 13.30 247 TRP A O 1
ATOM 778 N N . CYS A 1 89 ? 9.141 -12.821 20.883 1.00 10.85 248 CYS A N 1
ATOM 779 C CA . CYS A 1 89 ? 9.034 -11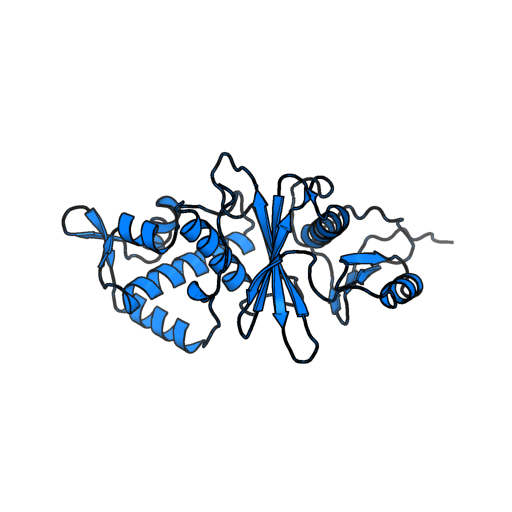.367 20.955 1.00 12.59 248 CYS A CA 1
ATOM 780 C C . CYS A 1 89 ? 9.452 -10.683 19.647 1.00 13.31 248 CYS A C 1
ATOM 781 O O . CYS A 1 89 ? 8.861 -9.684 19.261 1.00 12.02 248 CYS A O 1
ATOM 784 N N . ARG A 1 90 ? 10.462 -11.221 18.964 1.00 15.26 249 ARG A N 1
ATOM 785 C CA . ARG A 1 90 ? 10.828 -10.700 17.644 1.00 14.14 249 ARG A CA 1
ATOM 786 C C . ARG A 1 90 ? 9.666 -10.864 16.680 1.00 15.11 249 ARG A C 1
ATOM 787 O O . ARG A 1 90 ? 9.335 -9.945 15.916 1.00 13.47 249 ARG A O 1
ATOM 795 N N . ASN A 1 91 ? 9.042 -12.039 16.718 1.00 13.11 250 ASN A N 1
ATOM 796 C CA . ASN A 1 91 ? 7.869 -12.309 15.893 1.00 14.61 250 ASN A CA 1
ATOM 797 C C . ASN A 1 91 ? 6.717 -11.356 16.205 1.00 14.86 250 ASN A C 1
ATOM 798 O O . ASN A 1 91 ? 6.024 -10.891 15.292 1.00 15.34 250 ASN A O 1
ATOM 803 N N . LEU A 1 92 ? 6.513 -11.067 17.486 1.00 12.60 251 LEU A N 1
ATOM 804 C CA . LEU A 1 92 ? 5.495 -10.093 17.895 1.00 12.67 251 LEU A CA 1
ATOM 805 C C . LEU A 1 92 ? 5.806 -8.697 17.334 1.00 11.37 251 LEU A C 1
ATOM 806 O O . LEU A 1 92 ? 4.909 -7.981 16.864 1.00 11.7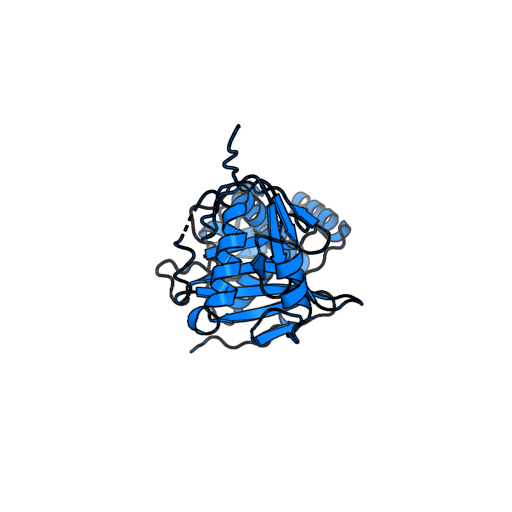7 251 LEU A O 1
ATOM 811 N N . CYS A 1 93 ? 7.076 -8.306 17.369 1.00 11.44 252 CYS A N 1
ATOM 812 C CA . CYS A 1 93 ? 7.455 -6.984 16.841 1.00 10.97 252 CYS A CA 1
ATOM 813 C C . CYS A 1 93 ? 7.306 -6.848 15.313 1.00 12.50 252 CYS A C 1
ATOM 814 O O . CYS A 1 93 ? 6.900 -5.785 14.814 1.00 11.37 252 CYS A O 1
ATOM 817 N N . LEU A 1 94 ? 7.612 -7.915 14.574 1.00 10.85 253 LEU A N 1
ATOM 818 C CA . LEU A 1 94 ? 7.342 -7.945 13.132 1.00 11.99 253 LEU A CA 1
ATOM 819 C C . LEU A 1 94 ? 5.860 -7.756 12.824 1.00 15.20 253 LEU A C 1
ATOM 820 O O . LEU A 1 94 ? 5.481 -7.024 11.893 1.00 11.32 253 LEU A O 1
ATOM 825 N N . LEU A 1 95 ? 5.018 -8.438 13.590 1.00 10.73 254 LEU A N 1
ATOM 826 C CA . LEU A 1 95 ? 3.576 -8.345 13.395 1.00 11.74 254 LEU A CA 1
ATOM 827 C C . LEU A 1 95 ? 3.086 -6.931 13.721 1.00 10.71 254 LEU A C 1
ATOM 828 O O . LEU A 1 95 ? 2.278 -6.355 12.993 1.00 12.78 254 LEU A O 1
ATOM 833 N N . SER A 1 96 ? 3.601 -6.373 14.812 1.00 10.55 255 SER A N 1
ATOM 834 C CA . SER A 1 96 ? 3.211 -5.040 15.260 1.00 11.46 255 SER A CA 1
ATOM 835 C C . SER A 1 96 ? 3.578 -3.983 14.211 1.00 13.52 255 SER A C 1
ATOM 836 O O . SER A 1 96 ? 2.784 -3.073 13.932 1.00 11.03 255 SER A O 1
ATOM 839 N N . LYS A 1 97 ? 4.767 -4.118 13.616 1.00 11.40 256 LYS A N 1
ATOM 840 C CA . LYS A 1 97 ? 5.255 -3.135 12.624 1.00 10.81 256 LYS A CA 1
ATOM 841 C C . LYS A 1 97 ? 4.358 -3.016 11.384 1.00 13.15 256 LYS A C 1
ATOM 842 O O . LYS A 1 97 ? 4.357 -1.984 10.710 1.00 10.29 256 LYS A O 1
ATOM 848 N N . LEU A 1 98 ? 3.590 -4.061 11.075 1.00 10.94 257 LEU A N 1
ATOM 849 C CA . LEU A 1 98 ? 2.643 -3.973 9.950 1.00 11.69 257 LEU A CA 1
ATOM 850 C C . LEU A 1 98 ? 1.589 -2.893 10.167 1.00 13.50 257 LEU A C 1
ATOM 851 O O . LEU A 1 98 ? 0.905 -2.466 9.220 1.00 13.00 257 LEU A O 1
ATOM 856 N N . PHE A 1 99 ? 1.446 -2.464 11.418 1.00 10.85 258 PHE A N 1
ATOM 857 C CA . PHE A 1 99 ? 0.385 -1.531 11.796 1.00 11.11 258 PHE A CA 1
ATOM 858 C C . PHE A 1 99 ? 0.930 -0.243 12.429 1.00 12.67 258 PHE A C 1
ATOM 859 O O . PHE A 1 99 ? 0.201 0.486 13.106 1.00 12.85 258 PHE A O 1
ATOM 867 N N . LEU A 1 100 ? 2.210 0.038 12.159 1.00 10.31 259 LEU A N 1
ATOM 868 C CA . LEU A 1 100 ? 2.919 1.208 12.701 1.00 10.71 259 LEU A CA 1
ATOM 869 C C . LEU A 1 100 ? 3.755 1.905 11.627 1.00 14.33 259 LEU A C 1
ATOM 870 O O . LEU A 1 100 ? 4.424 1.243 10.831 1.00 11.81 259 LEU A O 1
ATOM 875 N N . ASP A 1 101 ? 3.755 3.236 11.624 1.00 13.61 260 ASP A N 1
ATOM 876 C CA . ASP A 1 101 ? 4.570 3.976 10.660 1.00 14.09 260 ASP A CA 1
ATOM 877 C C . ASP A 1 101 ? 6.077 3.759 10.907 1.00 15.94 260 ASP A C 1
ATOM 878 O O . ASP A 1 101 ? 6.879 3.778 9.969 1.00 15.07 260 ASP A O 1
ATOM 883 N N . HIS A 1 102 ? 6.448 3.551 12.166 1.00 12.34 261 HIS A N 1
ATOM 884 C CA . HIS A 1 102 ? 7.845 3.273 12.534 1.00 15.91 261 HIS A CA 1
ATOM 885 C C . HIS A 1 102 ? 7.916 2.443 13.814 1.00 14.21 261 HIS A C 1
ATOM 886 O O . HIS A 1 102 ? 7.017 2.512 14.651 1.00 14.54 261 HIS A O 1
ATOM 905 N N . THR A 1 104 ? 11.193 0.701 16.559 1.00 14.28 263 THR A N 1
ATOM 906 C CA . THR A 1 104 ? 12.587 0.368 16.806 1.00 14.42 263 THR A CA 1
ATOM 907 C C . THR A 1 104 ? 12.923 -1.002 16.200 1.00 12.86 263 THR A C 1
ATOM 908 O O . THR A 1 104 ? 12.033 -1.848 16.025 1.00 11.59 263 THR A O 1
ATOM 912 N N . LEU A 1 105 ? 14.198 -1.209 15.858 1.00 13.60 264 LEU A N 1
ATOM 913 C CA . LEU A 1 105 ? 14.642 -2.465 15.223 1.00 12.96 264 LEU A CA 1
ATOM 914 C C . LEU A 1 105 ? 13.987 -3.685 15.868 1.00 15.19 264 LEU A C 1
ATOM 915 O O . LEU A 1 105 ? 14.160 -3.917 17.066 1.00 11.73 264 LEU A O 1
ATOM 920 N N . TYR A 1 106 ? 13.265 -4.473 15.075 1.00 13.87 265 TYR A N 1
ATOM 921 C CA . TYR A 1 106 ? 12.453 -5.567 15.610 1.00 14.83 265 TYR A CA 1
ATOM 922 C C . TYR A 1 106 ? 13.289 -6.640 16.306 1.00 17.46 265 TYR A C 1
ATOM 923 O O . TYR A 1 106 ? 12.829 -7.297 17.241 1.00 15.51 265 TYR A O 1
ATOM 932 N N . TYR A 1 107 ? 14.515 -6.812 15.833 1.00 13.56 266 TYR A N 1
ATOM 933 C CA . TYR A 1 107 ? 15.385 -7.890 16.303 1.00 13.96 266 TYR A CA 1
ATOM 934 C C . TYR A 1 107 ? 15.873 -7.713 17.743 1.00 13.71 266 TYR A C 1
ATOM 935 O O . TYR A 1 107 ? 16.108 -8.695 18.458 1.00 15.48 266 TYR A O 1
ATOM 944 N N . ASP A 1 108 ? 16.042 -6.471 18.178 1.00 11.89 267 ASP A N 1
ATOM 945 C CA . ASP A 1 108 ? 16.632 -6.229 19.494 1.00 13.61 267 ASP A CA 1
ATOM 946 C C . ASP A 1 108 ? 15.519 -6.088 20.548 1.00 16.25 267 ASP A C 1
ATOM 947 O O . ASP A 1 108 ? 15.000 -4.989 20.772 1.00 14.73 267 ASP A O 1
ATOM 952 N N . VAL A 1 109 ? 15.154 -7.208 21.166 1.00 14.12 268 VAL A N 1
ATOM 953 C CA . VAL A 1 109 ? 14.048 -7.241 22.130 1.00 15.48 268 VAL A CA 1
ATOM 954 C C . VAL A 1 109 ? 14.497 -7.281 23.596 1.00 16.54 268 VAL A C 1
ATOM 955 O O . VAL A 1 109 ? 13.669 -7.157 24.499 1.00 13.46 268 VAL A O 1
ATOM 959 N N . ASP A 1 110 ? 15.797 -7.433 23.841 1.00 16.14 269 ASP A N 1
ATOM 960 C CA . ASP A 1 110 ? 16.297 -7.536 25.220 1.00 13.91 269 ASP A CA 1
ATOM 961 C C . ASP A 1 110 ? 15.961 -6.362 26.160 1.00 15.68 269 ASP A C 1
ATOM 962 O O . ASP A 1 110 ? 15.802 -6.561 27.364 1.00 18.08 269 ASP A O 1
ATOM 967 N N . PRO A 1 111 ? 15.900 -5.127 25.636 1.00 14.52 270 PRO A N 1
ATOM 968 C CA . PRO A 1 111 ? 15.642 -4.014 26.556 1.00 14.90 270 PRO A CA 1
ATOM 969 C C . PRO A 1 111 ? 14.177 -3.903 27.017 1.00 12.66 270 PRO A C 1
ATOM 970 O O . PRO A 1 111 ? 13.880 -3.010 27.805 1.00 11.90 270 PRO A O 1
ATOM 974 N N . PHE A 1 112 ? 13.290 -4.769 26.533 1.00 13.18 271 PHE A N 1
ATOM 975 C CA . PHE A 1 112 ? 11.850 -4.591 26.772 1.00 12.38 271 PHE A CA 1
ATOM 976 C C . PHE A 1 112 ? 11.200 -5.685 27.613 1.00 12.52 271 PHE A C 1
ATOM 977 O O . PHE A 1 112 ? 11.588 -6.849 27.530 1.00 11.99 271 PHE A O 1
ATOM 985 N N . LEU A 1 113 ? 10.199 -5.293 28.404 1.00 11.27 272 LEU A N 1
ATOM 986 C CA . LEU A 1 113 ? 9.197 -6.222 28.926 1.00 11.06 272 LEU A CA 1
ATOM 987 C C . LEU A 1 113 ? 7.979 -6.110 28.018 1.00 11.15 272 LEU A C 1
ATOM 988 O O . LEU A 1 113 ? 7.662 -5.018 27.548 1.00 12.23 272 LEU A O 1
ATOM 993 N N . PHE A 1 114 ? 7.327 -7.239 27.744 1.00 11.15 273 PHE A N 1
ATOM 994 C CA . PHE A 1 114 ? 6.110 -7.265 26.949 1.00 11.10 273 PHE A CA 1
ATOM 995 C C . PHE A 1 114 ? 4.926 -7.751 27.803 1.00 12.55 273 PHE A C 1
ATOM 996 O O . PHE A 1 114 ? 5.004 -8.807 28.428 1.00 14.77 273 PHE A O 1
ATOM 1004 N N . TYR A 1 115 ? 3.848 -6.965 27.830 1.00 12.28 274 TYR A N 1
ATOM 1005 C CA . TYR A 1 115 ? 2.631 -7.308 28.579 1.00 10.04 274 TYR A CA 1
ATOM 1006 C C . TYR A 1 115 ? 1.528 -7.654 27.587 1.00 11.70 274 TYR A C 1
ATOM 1007 O O . TYR A 1 115 ? 0.976 -6.766 26.920 1.00 11.55 274 TYR A O 1
ATOM 1016 N N . CYS A 1 116 ? 1.223 -8.947 27.472 1.00 9.22 275 CYS A N 1
ATOM 1017 C CA . CYS A 1 116 ? 0.335 -9.443 26.419 1.00 9.40 275 CYS A CA 1
ATOM 1018 C C . CYS A 1 116 ? -1.009 -9.856 26.992 1.00 10.41 275 CYS A C 1
ATOM 1019 O O . CYS A 1 116 ? -1.065 -10.643 27.940 1.00 12.15 275 CYS A O 1
ATOM 1022 N N . MET A 1 117 ? -2.086 -9.324 26.417 1.00 10.62 276 MET A N 1
ATOM 1023 C CA . MET A 1 117 ? -3.436 -9.568 26.929 1.00 12.85 276 MET A CA 1
ATOM 1024 C C . MET A 1 117 ? -4.155 -10.609 26.068 1.00 14.12 276 MET A C 1
ATOM 1025 O O . MET A 1 117 ? -4.171 -10.507 24.843 1.00 11.09 276 MET A O 1
ATOM 1030 N N . THR A 1 118 ? -4.749 -11.610 26.709 1.00 12.46 277 THR A N 1
ATOM 1031 C CA . THR A 1 118 ? -5.586 -12.573 25.997 1.00 13.32 277 THR A CA 1
ATOM 1032 C C . THR A 1 118 ? -7.031 -12.463 26.454 1.00 15.79 277 THR A C 1
ATOM 1033 O O . THR A 1 118 ? -7.303 -12.102 27.592 1.00 13.75 277 THR A O 1
ATOM 1037 N N . ARG A 1 119 ? -7.955 -12.771 25.551 1.00 11.63 278 ARG A N 1
ATOM 1038 C CA . ARG A 1 119 ? -9.340 -12.998 25.931 1.00 13.65 278 ARG A CA 1
ATOM 1039 C C . ARG A 1 119 ? -9.493 -14.495 26.104 1.00 18.51 278 ARG A C 1
ATOM 1040 O O . ARG A 1 119 ? -8.928 -15.262 25.334 1.00 18.98 278 ARG A O 1
ATOM 1048 N N . ARG A 1 120 ? -10.246 -14.918 27.115 1.00 21.05 279 ARG A N 1
ATOM 1049 C CA . ARG A 1 120 ? -10.472 -16.346 27.315 1.00 19.82 279 ARG A CA 1
ATOM 1050 C C . ARG A 1 120 ? -11.943 -16.680 27.104 1.00 26.91 279 ARG A C 1
ATOM 1051 O O . ARG A 1 120 ? -12.828 -16.000 27.627 1.00 27.71 279 ARG A O 1
ATOM 1059 N N . ASP A 1 121 ? -12.199 -17.725 26.330 1.00 22.43 280 ASP A N 1
ATOM 1060 C CA . ASP A 1 121 ? -13.560 -18.222 26.180 1.00 33.32 280 ASP A CA 1
ATOM 1061 C C . ASP A 1 121 ? -13.556 -19.743 26.177 1.00 31.67 280 ASP A C 1
ATOM 1062 O O . ASP A 1 121 ? -12.589 -20.365 26.612 1.00 30.16 280 ASP A O 1
ATOM 1067 N N . GLU A 1 122 ? -14.632 -20.343 25.681 1.00 35.87 281 GLU A N 1
ATOM 1068 C CA . GLU A 1 122 ? -14.754 -21.798 25.705 1.00 37.04 281 GLU A CA 1
ATOM 1069 C C . GLU A 1 122 ? -13.645 -22.479 24.903 1.00 35.61 281 GLU A C 1
ATOM 1070 O O . GLU A 1 122 ? -13.356 -23.658 25.107 1.00 36.97 281 GLU A O 1
ATOM 1076 N N . LEU A 1 123 ? -13.015 -21.727 24.003 1.00 35.11 282 LEU A N 1
ATOM 1077 C CA . LEU A 1 123 ? -11.934 -22.261 23.169 1.00 34.14 282 LEU A CA 1
ATOM 1078 C C . LEU A 1 123 ? -10.529 -22.003 23.735 1.00 33.34 282 LEU A C 1
ATOM 1079 O O . LEU A 1 123 ? -9.526 -22.363 23.114 1.00 31.26 282 LEU A O 1
ATOM 1084 N N . GLY A 1 124 ? -10.449 -21.381 24.907 1.00 29.79 283 GLY A N 1
ATOM 1085 C CA . GLY A 1 124 ? -9.150 -21.088 25.502 1.00 30.33 283 GLY A CA 1
ATOM 1086 C C . GLY A 1 124 ? -8.691 -19.649 25.302 1.00 25.71 283 GLY A C 1
ATOM 1087 O O . GLY A 1 124 ? -9.524 -18.747 25.188 1.00 27.20 283 GLY A O 1
ATOM 1088 N N . HIS A 1 125 ? -7.373 -19.440 25.259 1.00 21.84 284 HIS A N 1
ATOM 1089 C CA . HIS A 1 125 ? -6.777 -18.099 25.152 1.00 22.07 284 HIS A CA 1
ATOM 1090 C C . HIS A 1 125 ? -6.674 -17.632 23.696 1.00 23.65 284 HIS A C 1
ATOM 1091 O O . HIS A 1 125 ? -6.356 -18.424 22.802 1.00 21.10 284 HIS A O 1
ATOM 1098 N N . HIS A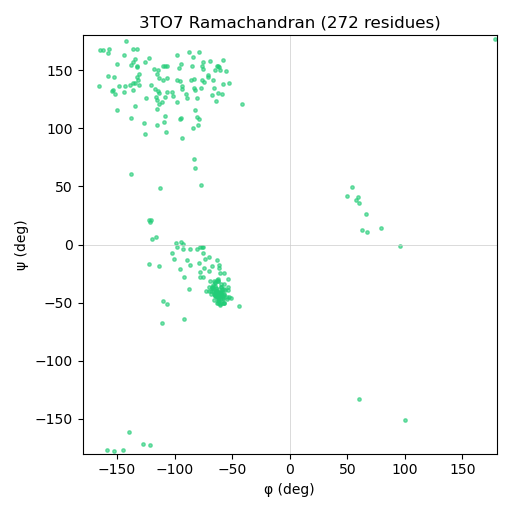 1 126 ? -6.918 -16.341 23.468 1.00 19.69 285 HIS A N 1
ATOM 1099 C CA . HIS A 1 126 ? -6.723 -15.720 22.157 1.00 17.84 285 HIS A CA 1
ATOM 1100 C C . HIS A 1 126 ? -5.995 -14.405 22.386 1.00 15.95 285 HIS A C 1
ATOM 1101 O O . HIS A 1 126 ? -6.512 -13.532 23.083 1.00 13.22 285 HIS A O 1
ATOM 1108 N N . LEU A 1 127 ? -4.802 -14.261 21.815 1.00 12.72 286 LEU A N 1
ATOM 1109 C CA . LEU A 1 127 ? -4.056 -13.004 21.937 1.00 11.99 286 LEU A CA 1
ATOM 1110 C C . LEU A 1 127 ? -4.820 -11.869 21.253 1.00 12.11 286 LEU A C 1
ATOM 1111 O O . LEU A 1 127 ? -5.133 -11.963 20.066 1.00 14.02 286 LEU A O 1
ATOM 1116 N N . VAL A 1 128 ? -5.124 -10.796 21.979 1.00 11.98 287 VAL A N 1
ATOM 1117 C CA . VAL A 1 128 ? -5.812 -9.664 21.351 1.00 9.24 287 VAL A CA 1
ATOM 1118 C C . VAL A 1 128 ? -4.974 -8.375 21.279 1.00 12.84 287 VAL A C 1
ATOM 1119 O O . VAL A 1 128 ? -5.277 -7.489 20.482 1.00 13.74 287 VAL A O 1
ATOM 1123 N N . GLY A 1 129 ? -3.922 -8.272 22.087 1.00 12.52 288 GLY A N 1
ATOM 1124 C CA . GLY A 1 129 ? -3.099 -7.066 22.080 1.00 13.42 288 GLY A CA 1
ATOM 1125 C C . GLY A 1 129 ? -1.967 -7.096 23.085 1.00 12.18 288 GLY A C 1
ATOM 1126 O O . GLY A 1 129 ? -1.838 -8.055 23.852 1.00 11.13 288 GLY A O 1
ATOM 1127 N N . TYR A 1 130 ? -1.131 -6.054 23.081 1.00 11.09 289 TYR A N 1
ATOM 1128 C CA . TYR A 1 130 ? -0.011 -5.988 24.006 1.00 8.89 289 TYR A CA 1
ATOM 1129 C C . TYR A 1 130 ? 0.443 -4.540 24.201 1.00 10.13 289 TYR A C 1
ATOM 1130 O O . TYR A 1 130 ? 0.056 -3.649 23.444 1.00 11.29 289 TYR A O 1
ATOM 1139 N N . PHE A 1 131 ? 1.231 -4.304 25.243 1.00 11.26 290 PHE A N 1
ATOM 1140 C CA . PHE A 1 131 ? 2.098 -3.126 25.275 1.00 10.54 290 PHE A CA 1
ATOM 1141 C C . PHE A 1 131 ? 3.494 -3.536 25.704 1.00 14.21 290 PHE A C 1
ATOM 1142 O O . PHE A 1 131 ? 3.661 -4.451 26.521 1.00 11.79 290 PHE A O 1
ATOM 1150 N N . SER A 1 132 ? 4.492 -2.882 25.117 1.00 9.72 291 SER A N 1
ATOM 1151 C CA . SER A 1 132 ? 5.873 -3.071 25.519 1.00 10.97 291 SER A CA 1
ATOM 1152 C C . SER A 1 132 ? 6.256 -1.945 26.474 1.00 9.49 291 SER A C 1
ATOM 1153 O O . SER A 1 132 ? 5.567 -0.930 26.545 1.00 10.64 291 SER A O 1
ATOM 1156 N N . LYS A 1 133 ? 7.352 -2.128 27.206 1.00 9.34 292 LYS A N 1
ATOM 1157 C CA . LYS A 1 133 ? 7.796 -1.156 28.204 1.00 11.09 292 LYS A CA 1
ATOM 1158 C C . LYS A 1 133 ? 9.300 -1.305 28.386 1.00 13.06 292 LYS A C 1
ATOM 1159 O O . LYS A 1 133 ? 9.801 -2.423 28.536 1.00 12.29 292 LYS A O 1
ATOM 1165 N N . GLU A 1 134 ? 10.035 -0.196 28.356 1.00 13.88 293 GLU A N 1
ATOM 1166 C CA . GLU A 1 134 ? 11.475 -0.270 28.591 1.00 13.99 293 GLU A CA 1
ATOM 1167 C C . GLU A 1 134 ? 11.759 -0.718 30.013 1.00 16.38 293 GLU A C 1
ATOM 1168 O O . GLU A 1 134 ? 11.154 -0.212 30.968 1.00 17.05 293 GLU A O 1
ATOM 1174 N N . LYS A 1 135 ? 12.694 -1.654 30.154 1.00 13.09 294 LYS A N 1
ATOM 1175 C CA . LYS A 1 135 ? 13.172 -2.051 31.478 1.00 16.51 294 LYS A CA 1
ATOM 1176 C C . LYS A 1 135 ? 13.713 -0.836 32.221 1.00 21.12 294 LYS A C 1
ATOM 1177 O O . LYS A 1 135 ? 13.524 -0.698 33.431 1.00 22.97 294 LYS A O 1
ATOM 1183 N N . GLU A 1 136 ? 14.381 0.045 31.485 1.00 17.01 295 GLU A N 1
ATOM 1184 C CA . GLU A 1 136 ? 14.927 1.280 32.042 1.00 25.20 295 GLU A CA 1
ATOM 1185 C C . GLU A 1 136 ? 14.673 2.443 31.086 1.00 24.53 295 GLU A C 1
ATOM 1186 O O . GLU A 1 136 ? 15.296 2.522 30.031 1.00 26.70 295 GLU A O 1
ATOM 1192 N N . SER A 1 137 ? 13.772 3.349 31.449 1.00 25.94 296 SER A N 1
ATOM 1193 C CA . SER A 1 137 ? 13.477 4.497 30.589 1.00 25.96 296 SER A CA 1
ATOM 1194 C C . SER A 1 137 ? 13.977 5.799 31.199 1.00 27.18 296 SER A C 1
ATOM 1195 O O . SER A 1 137 ? 13.592 6.160 32.307 1.00 26.09 296 SER A O 1
ATOM 1198 N N . ALA A 1 138 ? 14.827 6.513 30.471 1.00 26.40 297 ALA A N 1
ATOM 1199 C CA . ALA A 1 138 ? 15.333 7.788 30.965 1.00 33.73 297 ALA A CA 1
ATOM 1200 C C . ALA A 1 138 ? 14.195 8.773 31.222 1.00 31.63 297 ALA A C 1
ATOM 1201 O O . ALA A 1 138 ? 14.263 9.590 32.138 1.00 31.04 297 ALA A O 1
ATOM 1203 N N . ASP A 1 139 ? 13.150 8.696 30.404 1.00 25.31 298 ASP A N 1
ATOM 1204 C CA . ASP A 1 139 ? 12.040 9.637 30.499 1.00 22.66 298 ASP A CA 1
ATOM 1205 C C . ASP A 1 139 ? 10.909 9.128 31.394 1.00 25.70 298 ASP A C 1
ATOM 1206 O O . ASP A 1 139 ? 9.895 9.798 31.569 1.00 27.78 298 ASP A O 1
ATOM 1211 N N . GLY A 1 140 ? 11.093 7.942 31.961 1.00 27.19 299 GLY A N 1
ATOM 1212 C CA . GLY A 1 140 ? 10.077 7.331 32.799 1.00 26.62 299 GLY A CA 1
ATOM 1213 C C . GLY A 1 140 ? 8.815 6.940 32.045 1.00 23.60 299 GLY A C 1
ATOM 1214 O O . GLY A 1 140 ? 7.735 6.875 32.634 1.00 23.56 299 GLY A O 1
ATOM 1215 N N . TYR A 1 141 ? 8.937 6.683 30.744 1.00 15.95 300 TYR A N 1
ATOM 1216 C CA . TYR A 1 141 ? 7.776 6.257 29.958 1.00 14.29 300 TYR A CA 1
ATOM 1217 C C . TYR A 1 141 ? 7.246 4.929 30.486 1.00 14.40 300 TYR A C 1
ATOM 1218 O O . TYR A 1 141 ? 8.028 3.994 30.680 1.00 12.12 300 TYR A O 1
ATOM 1227 N N . ASN A 1 142 ? 5.937 4.824 30.738 1.00 12.30 301 ASN A N 1
ATOM 1228 C CA . ASN A 1 142 ? 5.316 3.578 31.221 1.00 11.20 301 ASN A CA 1
ATOM 1229 C C . ASN A 1 142 ? 4.741 2.600 30.147 1.00 12.60 301 ASN A C 1
ATOM 1230 O O . ASN A 1 142 ? 4.302 1.539 30.434 1.00 11.81 301 ASN A O 1
ATOM 1235 N N . VAL A 1 143 ? 4.799 3.044 28.910 1.00 11.66 302 VAL A N 1
ATOM 1236 C CA . VAL A 1 143 ? 4.547 2.292 27.706 1.00 9.54 302 VAL A CA 1
ATOM 1237 C C . VAL A 1 143 ? 5.524 2.739 26.585 1.00 13.03 302 VAL A C 1
ATOM 1238 O O . VAL A 1 143 ? 5.686 3.911 26.373 1.00 11.91 302 VAL A O 1
ATOM 1242 N N . ALA A 1 144 ? 6.081 1.787 25.863 1.00 10.09 303 ALA A N 1
ATOM 1243 C CA . ALA A 1 144 ? 6.860 2.096 24.687 1.00 10.18 303 ALA A CA 1
ATOM 1244 C C . ALA A 1 144 ? 5.965 2.084 23.425 1.00 11.56 303 ALA A C 1
ATOM 1245 O O . ALA A 1 144 ? 5.749 3.068 22.873 1.00 13.61 303 ALA A O 1
ATOM 1247 N N . CYS A 1 145 ? 5.411 0.915 23.103 1.00 10.49 304 CYS A N 1
ATOM 1248 C CA . CYS A 1 145 ? 4.399 0.773 22.055 1.00 14.26 304 CYS A CA 1
ATOM 1249 C C . CYS A 1 145 ? 3.195 -0.044 22.548 1.00 14.29 304 CYS A C 1
ATOM 1250 O O . CYS A 1 145 ? 3.349 -0.954 23.364 1.00 12.66 304 CYS A O 1
ATOM 1253 N N . ILE A 1 146 ? 2.002 0.283 22.051 1.00 14.69 305 ILE A N 1
ATOM 1254 C CA . ILE A 1 146 ? 0.770 -0.415 22.434 1.00 11.34 305 ILE A CA 1
ATOM 1255 C C . ILE A 1 146 ? 0.010 -0.763 21.154 1.00 12.73 305 ILE A C 1
ATOM 1256 O O . ILE A 1 146 ? 0.003 0.025 20.201 1.00 14.32 305 ILE A O 1
ATOM 1261 N N . LEU A 1 147 ? -0.610 -1.941 21.117 1.00 12.71 306 LEU A N 1
ATOM 1262 C CA . LEU A 1 147 ? -1.259 -2.442 19.896 1.00 10.59 306 LEU A CA 1
ATOM 1263 C C . LEU A 1 147 ? -2.413 -3.365 20.241 1.00 13.70 306 LEU A C 1
ATOM 1264 O O . LEU A 1 147 ? -2.239 -4.298 21.028 1.00 12.83 306 LEU A O 1
ATOM 1269 N N . THR A 1 148 ? -3.579 -3.112 19.653 1.00 12.11 307 THR A N 1
ATOM 1270 C CA . THR A 1 148 ? -4.645 -4.113 19.599 1.00 11.00 307 THR A CA 1
ATOM 1271 C C . THR A 1 148 ? -4.616 -4.712 18.195 1.00 13.19 307 THR A C 1
ATOM 1272 O O . THR A 1 148 ? -4.606 -3.975 17.210 1.00 12.69 307 THR A O 1
ATOM 1276 N N . LEU A 1 149 ? -4.562 -6.035 18.077 1.00 11.42 308 LEU A N 1
ATOM 1277 C CA . LEU A 1 149 ? -4.594 -6.625 16.736 1.00 11.59 308 LEU A CA 1
ATOM 1278 C C . LEU A 1 149 ? -5.808 -6.099 15.956 1.00 13.52 308 LEU A C 1
ATOM 1279 O O . LEU A 1 149 ? -6.895 -5.959 16.506 1.00 14.33 308 LEU A O 1
ATOM 1284 N N . PRO A 1 150 ? -5.624 -5.793 14.660 1.00 12.41 309 PRO A N 1
ATOM 1285 C CA . PRO A 1 150 ? -6.685 -5.135 13.877 1.00 13.26 309 PRO A CA 1
ATOM 1286 C C . PRO A 1 150 ? -8.025 -5.871 13.914 1.00 14.58 309 PRO A C 1
ATOM 1287 O O . PRO A 1 150 ? -9.067 -5.212 13.979 1.00 12.89 309 PRO A O 1
ATOM 1291 N N . GLN A 1 151 ? -7.998 -7.200 13.866 1.00 14.65 310 GLN A N 1
ATOM 1292 C CA . GLN A 1 151 ? -9.234 -7.993 13.897 1.00 16.37 310 GLN A CA 1
ATOM 1293 C C . GLN A 1 151 ? -10.007 -7.824 15.210 1.00 18.25 310 GLN A C 1
ATOM 1294 O O . GLN A 1 151 ? -11.179 -8.201 15.299 1.00 16.49 310 GLN A O 1
ATOM 1300 N N . TYR A 1 152 ? -9.357 -7.242 16.217 1.00 13.31 311 TYR A N 1
ATOM 1301 C CA . TYR A 1 152 ? -9.989 -7.021 17.516 1.00 13.60 311 TYR A CA 1
ATOM 1302 C C . TYR A 1 152 ? -10.139 -5.545 17.902 1.00 15.96 311 TYR A C 1
ATOM 1303 O O . TYR A 1 152 ? -10.550 -5.239 19.024 1.00 13.80 311 TYR A O 1
ATOM 1312 N N . GLN A 1 153 ? -9.810 -4.625 16.994 1.00 14.58 312 GLN A N 1
ATOM 1313 C CA . GLN A 1 153 ? -9.847 -3.198 17.339 1.00 13.25 312 GLN A CA 1
ATOM 1314 C C . GLN A 1 153 ? -11.281 -2.674 17.540 1.00 14.57 312 GLN A C 1
ATOM 1315 O O . GLN A 1 153 ? -12.237 -3.260 17.039 1.00 15.48 312 GLN A O 1
ATOM 1321 N N . ARG A 1 154 ? -11.411 -1.572 18.274 1.00 11.88 313 ARG A N 1
ATOM 1322 C CA . ARG A 1 154 ? -12.698 -0.923 18.522 1.00 17.71 313 ARG A CA 1
ATOM 1323 C C . ARG A 1 154 ? -13.681 -1.854 19.244 1.00 17.90 313 ARG A C 1
ATOM 1324 O O . ARG A 1 154 ? -14.894 -1.827 18.987 1.00 15.89 313 ARG A O 1
ATOM 1332 N N . MET A 1 155 ? -13.145 -2.681 20.144 1.00 15.31 314 MET A N 1
ATOM 1333 C CA . MET A 1 155 ? -13.959 -3.528 21.026 1.00 15.39 314 MET A CA 1
ATOM 1334 C C . MET A 1 155 ? -13.704 -3.202 22.508 1.00 22.17 314 MET A C 1
ATOM 1335 O O . MET A 1 155 ? -14.219 -3.884 23.399 1.00 16.78 314 MET A O 1
ATOM 1340 N N . GLY A 1 156 ? -12.891 -2.183 22.768 1.00 13.28 315 GLY A N 1
ATOM 1341 C CA . GLY A 1 156 ? -12.560 -1.795 24.135 1.00 15.37 315 GLY A CA 1
ATOM 1342 C C . GLY A 1 156 ? -11.263 -2.365 24.714 1.00 13.97 315 GLY A C 1
ATOM 1343 O O . GLY A 1 156 ? -10.901 -2.064 25.856 1.00 11.27 315 GLY A O 1
ATOM 1344 N N . TYR A 1 157 ? -10.552 -3.183 23.942 1.00 12.10 316 TYR A N 1
ATOM 1345 C CA . TYR A 1 157 ? -9.336 -3.821 24.457 1.00 13.30 316 TYR A CA 1
ATOM 1346 C C . TYR A 1 157 ? -8.184 -2.836 24.669 1.00 12.90 316 TYR A C 1
ATOM 1347 O O . TYR A 1 157 ? -7.406 -2.971 25.615 1.00 14.49 316 TYR A O 1
ATOM 1356 N N . GLY A 1 158 ? -8.066 -1.851 23.785 1.00 11.61 317 GLY A N 1
ATOM 1357 C CA . GLY A 1 158 ? -7.012 -0.858 23.925 1.00 10.58 317 GLY A CA 1
ATOM 1358 C C . GLY A 1 158 ? -7.091 -0.104 25.242 1.00 12.00 317 GLY A C 1
ATOM 1359 O O . GLY A 1 158 ? -6.072 0.172 25.886 1.00 11.36 317 GLY A O 1
ATOM 1360 N N . LYS A 1 159 ? -8.304 0.241 25.653 1.00 11.60 318 LYS A N 1
ATOM 1361 C CA . LYS A 1 159 ? -8.486 0.924 26.925 1.00 12.21 318 LYS A CA 1
ATOM 1362 C C . LYS A 1 159 ? -8.088 0.039 28.112 1.00 11.37 318 LYS A C 1
ATOM 1363 O O . LYS A 1 159 ? -7.564 0.529 29.116 1.00 12.99 318 LYS A O 1
ATOM 1369 N N . LEU A 1 160 ? -8.349 -1.258 28.007 1.00 11.97 319 LEU A N 1
ATOM 1370 C CA . LEU A 1 160 ? -7.931 -2.188 29.053 1.00 12.60 319 LEU A CA 1
ATOM 1371 C C . LEU A 1 160 ? -6.403 -2.241 29.135 1.00 11.76 319 LEU A C 1
ATOM 1372 O O . LEU A 1 160 ? -5.829 -2.246 30.231 1.00 11.77 319 LEU A O 1
ATOM 1377 N N . LEU A 1 161 ? -5.747 -2.288 27.977 1.00 10.01 320 LEU A N 1
ATOM 1378 C CA . LEU A 1 161 ? -4.280 -2.275 27.937 1.00 10.35 320 LEU A CA 1
ATOM 1379 C C . LEU A 1 161 ? -3.718 -1.020 28.621 1.00 12.75 320 LEU A C 1
ATOM 1380 O O . LEU A 1 161 ? -2.768 -1.091 29.413 1.00 9.44 320 LEU A O 1
ATOM 1385 N N . ILE A 1 162 ? -4.282 0.142 28.303 1.00 10.41 321 ILE A N 1
ATOM 1386 C CA . ILE A 1 162 ? -3.817 1.375 28.934 1.00 10.73 321 ILE A CA 1
ATOM 1387 C C . ILE A 1 162 ? -4.051 1.328 30.439 1.00 12.07 321 ILE A C 1
ATOM 1388 O O . ILE A 1 162 ? -3.160 1.661 31.242 1.00 9.14 321 ILE A O 1
ATOM 1393 N N . GLU A 1 163 ? -5.254 0.918 30.828 1.00 10.37 322 GLU A N 1
ATOM 1394 C CA . GLU A 1 163 ? -5.585 0.859 32.246 1.00 11.43 322 GLU A CA 1
ATOM 1395 C C . GLU A 1 163 ? -4.585 -0.037 32.989 1.00 10.83 322 GLU A C 1
ATOM 1396 O O . GLU A 1 163 ? -4.113 0.309 34.072 1.00 10.58 322 GLU A O 1
ATOM 1402 N N . PHE A 1 164 ? -4.248 -1.178 32.394 1.00 10.07 323 PHE A N 1
ATOM 1403 C CA . PHE A 1 164 ? -3.298 -2.099 33.033 1.00 12.12 323 PHE A CA 1
ATOM 1404 C C . PHE A 1 164 ? -1.918 -1.460 33.171 1.00 11.89 323 PHE A C 1
ATOM 1405 O O . PHE A 1 164 ? -1.254 -1.609 34.194 1.00 10.16 323 PHE A O 1
ATOM 1413 N N . SER A 1 165 ? -1.477 -0.739 32.142 1.00 10.24 324 SER A N 1
ATOM 1414 C CA . SER A 1 165 ? -0.149 -0.116 32.203 1.00 8.73 324 SER A CA 1
ATOM 1415 C C . SER A 1 165 ? -0.042 0.851 33.386 1.00 10.33 324 SER A C 1
ATOM 1416 O O . SER A 1 165 ? 1.018 0.959 34.014 1.00 10.80 324 SER A O 1
ATOM 1419 N N . TYR A 1 166 ? -1.127 1.559 33.696 1.00 9.09 325 TYR A N 1
ATOM 1420 C CA . TYR A 1 166 ? -1.114 2.461 34.850 1.00 9.74 325 TYR A CA 1
ATOM 1421 C C . TYR A 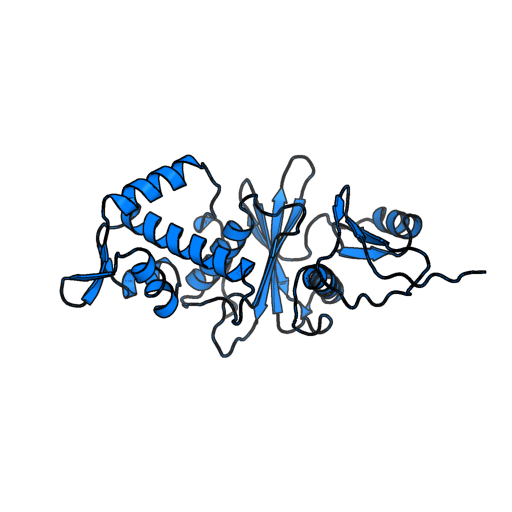1 166 ? -1.200 1.716 36.184 1.00 9.73 325 TYR A C 1
ATOM 1422 O O . TYR A 1 166 ? -0.713 2.209 37.203 1.00 10.91 325 TYR A O 1
ATOM 1431 N N . GLU A 1 167 ? -1.824 0.547 36.195 1.00 12.31 326 GLU A N 1
ATOM 1432 C CA . GLU A 1 167 ? -1.820 -0.253 37.419 1.00 12.48 326 GLU A CA 1
ATOM 1433 C C . GLU A 1 167 ? -0.396 -0.722 37.774 1.00 13.81 326 GLU A C 1
ATOM 1434 O O . GLU A 1 167 ? -0.061 -0.858 38.952 1.00 12.21 326 GLU A O 1
ATOM 1440 N N . LEU A 1 168 ? 0.446 -0.958 36.770 1.00 13.04 327 LEU A N 1
ATOM 1441 C CA . LEU A 1 168 ? 1.855 -1.281 37.046 1.00 10.65 327 LEU A CA 1
ATOM 1442 C C . LEU A 1 168 ? 2.564 -0.078 37.666 1.00 11.27 327 LEU A C 1
ATOM 1443 O O . LEU A 1 168 ? 3.266 -0.189 38.686 1.00 12.09 327 LEU A O 1
ATOM 1448 N N . SER A 1 169 ? 2.372 1.086 37.061 1.00 9.79 328 SER A N 1
ATOM 1449 C CA . SER A 1 169 ? 2.975 2.300 37.589 1.00 9.32 328 SER A CA 1
ATOM 1450 C C . SER A 1 169 ? 2.548 2.533 39.046 1.00 11.68 328 SER A C 1
ATOM 1451 O O . SER A 1 169 ? 3.358 2.905 39.894 1.00 11.57 328 SER A O 1
ATOM 1454 N N . LYS A 1 170 ? 1.267 2.332 39.325 1.00 10.38 329 LYS A N 1
ATOM 1455 C CA . LYS A 1 170 ? 0.737 2.567 40.668 1.00 12.83 329 LYS A CA 1
ATOM 1456 C C . LYS A 1 170 ? 1.433 1.636 41.670 1.00 14.64 329 LYS A C 1
ATOM 1457 O O . LYS A 1 170 ? 1.895 2.065 42.733 1.00 11.85 329 LYS A O 1
ATOM 1463 N N . LYS A 1 171 ? 1.537 0.364 41.304 1.00 14.55 330 LYS A N 1
ATOM 1464 C CA . LYS A 1 171 ? 2.214 -0.612 42.161 1.00 17.91 330 LYS A CA 1
ATOM 1465 C C . LYS A 1 171 ? 3.689 -0.223 42.337 1.00 20.29 330 LYS A C 1
ATOM 1466 O O . LYS A 1 171 ? 4.272 -0.454 43.394 1.00 24.67 330 LYS A O 1
ATOM 1472 N N . GLU A 1 172 ? 4.277 0.404 41.312 1.00 17.80 331 GLU A N 1
ATOM 1473 C CA . GLU A 1 172 ? 5.658 0.910 41.351 1.00 17.71 331 GLU A CA 1
ATOM 1474 C C . GLU A 1 172 ? 5.857 2.195 42.158 1.00 18.47 331 GLU A C 1
ATOM 1475 O O . GLU A 1 172 ? 6.988 2.639 42.326 1.00 18.04 331 GLU A O 1
ATOM 1481 N N . ASN A 1 173 ? 4.770 2.811 42.616 1.00 12.67 332 ASN A N 1
ATOM 1482 C CA . ASN A 1 173 ? 4.847 4.120 43.277 1.00 16.17 332 ASN A CA 1
ATOM 1483 C C . ASN A 1 173 ? 5.493 5.202 42.396 1.00 18.25 332 ASN A C 1
ATOM 1484 O O . ASN A 1 173 ? 6.251 6.040 42.889 1.00 12.51 332 ASN A O 1
ATOM 1489 N N . LYS A 1 174 ? 5.195 5.176 41.098 1.00 16.28 333 LYS A N 1
ATOM 1490 C CA . LYS A 1 174 ? 5.701 6.191 40.164 1.00 18.01 333 LYS A CA 1
ATOM 1491 C C . LYS A 1 174 ? 4.587 6.726 39.275 1.00 12.29 333 LYS A C 1
ATOM 1492 O O . LYS A 1 174 ? 3.642 6.002 38.976 1.00 13.26 333 LYS A O 1
ATOM 1498 N N . VAL A 1 175 ? 4.727 7.966 38.802 1.00 14.10 334 VAL A N 1
ATOM 1499 C CA . VAL A 1 175 ? 3.909 8.440 37.676 1.00 11.58 334 VAL A CA 1
ATOM 1500 C C . VAL A 1 175 ? 4.564 7.994 36.373 1.00 16.61 334 VAL A C 1
ATOM 1501 O O . VAL A 1 175 ? 5.748 7.650 36.363 1.00 14.23 334 VAL A O 1
ATOM 1505 N N . GLY A 1 176 ? 3.798 7.986 35.281 1.00 12.38 335 GLY A N 1
ATOM 1506 C CA . GLY A 1 176 ? 4.344 7.650 33.976 1.00 14.04 335 GLY A CA 1
ATOM 1507 C C . GLY A 1 176 ? 3.427 8.129 32.864 1.00 12.22 335 GLY A C 1
ATOM 1508 O O . GLY A 1 176 ? 2.281 8.529 33.128 1.00 11.89 335 GLY A O 1
ATOM 1509 N N . SER A 1 177 ? 3.938 8.109 31.634 1.00 12.93 336 SER A N 1
ATOM 1510 C CA . SER A 1 177 ? 3.178 8.519 30.449 1.00 12.50 336 SER A CA 1
ATOM 1511 C C . SER A 1 177 ? 3.727 7.708 29.266 1.00 11.64 336 SER A C 1
ATOM 1512 O O . SER A 1 177 ? 4.873 7.252 29.312 1.00 13.36 336 SER A O 1
ATOM 1515 N N . PRO A 1 178 ? 2.921 7.507 28.208 1.00 11.71 337 PRO A N 1
ATOM 1516 C CA . PRO A 1 178 ? 3.417 6.768 27.037 1.00 10.31 337 PRO A CA 1
ATOM 1517 C C . PRO A 1 178 ? 4.557 7.498 26.317 1.00 12.17 337 PRO A C 1
ATOM 1518 O O . PRO A 1 178 ? 4.617 8.731 26.317 1.00 12.68 337 PRO A O 1
ATOM 1522 N N . GLU A 1 179 ? 5.440 6.727 25.697 1.00 12.25 338 GLU A N 1
ATOM 1523 C CA . GLU A 1 179 ? 6.532 7.287 24.902 1.00 13.60 338 GLU A CA 1
ATOM 1524 C C . GLU A 1 179 ? 5.980 8.173 23.787 1.00 13.22 338 GLU A C 1
ATOM 1525 O O . GLU A 1 179 ? 4.994 7.816 23.128 1.00 11.33 338 GLU A O 1
ATOM 1531 N N . LYS A 1 180 ? 6.635 9.316 23.579 1.00 13.43 339 LYS A N 1
ATOM 1532 C CA . LYS A 1 180 ? 6.294 10.257 22.504 1.00 13.99 339 LYS A CA 1
ATOM 1533 C C . LYS A 1 180 ? 7.418 10.222 21.472 1.00 18.73 339 LYS A C 1
ATOM 1534 O O . LYS A 1 180 ? 8.562 9.932 21.820 1.00 16.08 339 LYS A O 1
ATOM 1540 N N . PRO A 1 181 ? 7.111 10.551 20.207 1.00 17.37 340 PRO A N 1
ATOM 1541 C CA . PRO A 1 181 ? 5.779 10.954 19.744 1.00 15.54 340 PRO A CA 1
ATOM 1542 C C . PRO A 1 181 ? 4.847 9.758 19.604 1.00 14.03 340 PRO A C 1
ATOM 1543 O O . PRO A 1 181 ? 5.305 8.630 19.394 1.00 15.14 340 PRO A O 1
ATOM 1547 N N . LEU A 1 182 ? 3.548 10.015 19.724 1.00 16.05 341 LEU A N 1
ATOM 1548 C CA . LEU A 1 182 ? 2.515 8.974 19.687 1.00 14.13 341 LEU A CA 1
ATOM 1549 C C . LEU A 1 182 ? 1.728 9.108 18.388 1.00 15.09 341 LEU A C 1
ATOM 1550 O O . LEU A 1 182 ? 1.452 10.224 17.956 1.00 12.84 341 LEU A O 1
ATOM 1555 N N . SER A 1 183 ? 1.363 7.982 17.771 1.00 12.67 342 SER A N 1
ATOM 1556 C CA . SER A 1 183 ? 0.497 7.991 16.590 1.00 15.13 342 SER A CA 1
ATOM 1557 C C . SER A 1 183 ? -0.836 8.672 16.915 1.00 14.60 342 SER A C 1
ATOM 1558 O O . SER A 1 183 ? -1.222 8.731 18.077 1.00 11.47 342 SER A O 1
ATOM 1561 N N . ASP A 1 184 ? -1.545 9.142 15.895 1.00 11.78 343 ASP A N 1
ATOM 1562 C CA . ASP A 1 184 ? -2.797 9.848 16.124 1.00 12.00 343 ASP A CA 1
ATOM 1563 C C . ASP A 1 184 ? -3.810 8.939 16.811 1.00 12.69 343 ASP A C 1
ATOM 1564 O O . ASP A 1 184 ? -4.521 9.366 17.721 1.00 11.27 343 ASP A O 1
ATOM 1569 N N . LEU A 1 185 ? -3.872 7.683 16.378 1.00 10.62 344 LEU A N 1
ATOM 1570 C CA . LEU A 1 185 ? -4.762 6.711 17.001 1.00 12.72 344 LEU A CA 1
ATOM 1571 C C . LEU A 1 185 ? -4.377 6.453 18.457 1.00 12.03 344 LEU A C 1
ATOM 1572 O O . LEU A 1 185 ? -5.240 6.361 19.330 1.00 10.04 344 LEU A O 1
ATOM 1577 N N . GLY A 1 186 ? -3.076 6.339 18.709 1.00 11.66 345 GLY A N 1
ATOM 1578 C CA . GLY A 1 186 ? -2.571 6.103 20.050 1.00 12.13 345 GLY A CA 1
ATOM 1579 C C . GLY A 1 186 ? -2.867 7.241 21.007 1.00 14.99 345 GLY A C 1
ATOM 1580 O O . GLY A 1 186 ? -3.222 7.020 22.165 1.00 12.42 345 GLY A O 1
ATOM 1581 N N . LEU A 1 187 ? -2.719 8.465 20.514 1.00 12.21 346 LEU A N 1
ATOM 1582 C CA . LEU A 1 187 ? -2.959 9.664 21.313 1.00 13.92 346 LEU A CA 1
ATOM 1583 C C . LEU A 1 187 ? -4.446 9.886 21.569 1.00 13.26 346 LEU A C 1
ATOM 1584 O O . LEU A 1 187 ? -4.837 10.273 22.680 1.00 10.92 346 LEU A O 1
ATOM 1589 N N . LEU A 1 188 ? -5.293 9.642 20.566 1.00 10.99 347 LEU A N 1
ATOM 1590 C CA . LEU A 1 188 ? -6.730 9.820 20.808 1.00 12.53 347 LEU A CA 1
ATOM 1591 C C . LEU A 1 188 ? -7.264 8.791 21.817 1.00 13.76 347 LEU A C 1
ATOM 1592 O O . LEU A 1 188 ? -8.148 9.104 22.625 1.00 11.47 347 LEU A O 1
ATOM 1597 N N . SER A 1 189 ? -6.720 7.577 21.787 1.00 11.02 348 SER A N 1
ATOM 1598 C CA . SER A 1 189 ? -7.069 6.575 22.801 1.00 12.65 348 SER A CA 1
ATOM 1599 C C . SER A 1 189 ? -6.656 7.010 24.204 1.00 12.67 348 SER A C 1
ATOM 1600 O O . SER A 1 189 ? -7.434 6.844 25.151 1.00 14.22 348 SER A O 1
ATOM 1603 N N . TYR A 1 190 ? -5.435 7.529 24.354 1.00 10.51 349 TYR A N 1
ATOM 1604 C CA . TYR A 1 190 ? -5.003 8.064 25.655 1.00 12.07 349 TYR A CA 1
ATOM 1605 C C . TYR A 1 190 ? -5.869 9.233 26.147 1.00 12.63 349 TYR A C 1
ATOM 1606 O O . TYR A 1 190 ? -6.234 9.292 27.325 1.00 12.76 349 TYR A O 1
ATOM 1615 N N . ARG A 1 191 ? -6.198 10.176 25.265 1.00 10.37 350 ARG A N 1
ATOM 1616 C CA . ARG A 1 191 ? -7.052 11.286 25.699 1.00 11.20 350 ARG A CA 1
ATOM 1617 C C . ARG A 1 191 ? -8.413 10.804 26.215 1.00 13.96 350 ARG A C 1
ATOM 1618 O O . ARG A 1 191 ? -8.933 11.336 27.194 1.00 12.61 350 ARG A O 1
ATOM 1626 N N . ALA A 1 192 ? -8.996 9.810 25.554 1.00 13.51 351 ALA A N 1
ATOM 1627 C CA . ALA A 1 192 ? -10.265 9.241 26.010 1.00 13.37 351 ALA A CA 1
ATOM 1628 C C . ALA A 1 192 ? -10.092 8.558 27.369 1.00 13.56 351 ALA A C 1
ATOM 1629 O O . ALA A 1 192 ? -10.931 8.694 28.263 1.00 14.01 351 ALA A O 1
ATOM 1631 N N . TYR A 1 193 ? -9.014 7.796 27.511 1.00 11.07 352 TYR A N 1
ATOM 1632 C CA . TYR A 1 193 ? -8.740 7.135 28.784 1.00 13.28 352 TYR A CA 1
ATOM 1633 C C . TYR A 1 193 ? -8.552 8.157 29.911 1.00 13.31 352 TYR A C 1
ATOM 1634 O O . TYR A 1 193 ? -9.148 8.030 30.984 1.00 11.47 352 TYR A O 1
ATOM 1643 N N . TRP A 1 194 ? -7.723 9.170 29.674 1.00 9.78 353 TRP A N 1
ATOM 1644 C CA . TRP A 1 194 ? -7.474 10.199 30.695 1.00 12.61 353 TRP A CA 1
ATOM 1645 C C . TRP A 1 194 ? -8.765 10.924 31.053 1.00 14.74 353 TRP A C 1
ATOM 1646 O O . TRP A 1 194 ? -9.047 11.190 32.229 1.00 11.99 353 TRP A O 1
ATOM 1657 N N . SER A 1 195 ? -9.546 11.261 30.031 1.00 12.70 354 SER A N 1
ATOM 1658 C CA . SER A 1 195 ? -10.841 11.895 30.255 1.00 14.44 354 SER A CA 1
ATOM 1659 C C . SER A 1 195 ? -11.802 11.017 31.086 1.00 15.91 354 SER A C 1
ATOM 1660 O O . SER A 1 195 ? -12.358 11.470 32.096 1.00 12.74 354 SER A O 1
ATOM 1663 N N . ASP A 1 196 ? -11.994 9.764 30.680 1.00 13.81 355 ASP A N 1
ATOM 1664 C CA . ASP A 1 196 ? -12.879 8.863 31.432 1.00 15.79 355 ASP A CA 1
ATOM 1665 C C . ASP A 1 196 ? -12.404 8.676 32.887 1.00 16.25 355 ASP A C 1
ATOM 1666 O O . ASP A 1 196 ? -13.207 8.536 33.815 1.00 14.64 355 ASP A O 1
ATOM 1671 N N . THR A 1 197 ? -11.092 8.639 33.075 1.00 14.24 356 THR A N 1
ATOM 1672 C CA . THR A 1 197 ? -10.520 8.483 34.408 1.00 13.85 356 THR A CA 1
ATOM 1673 C C . THR A 1 197 ? -10.868 9.649 35.344 1.00 15.74 356 THR A C 1
ATOM 1674 O O . THR A 1 197 ? -11.332 9.427 36.467 1.00 14.36 356 THR A O 1
ATOM 1678 N N . LEU A 1 198 ? -10.644 10.885 34.895 1.00 12.78 357 LEU A N 1
ATOM 1679 C CA . LEU A 1 198 ? -10.970 12.051 35.713 1.00 13.38 357 LEU A CA 1
ATOM 1680 C C . LEU A 1 198 ? -12.472 12.139 35.993 1.00 16.19 357 LEU A C 1
ATOM 1681 O O . LEU A 1 198 ? -12.883 12.472 37.107 1.00 17.07 357 LEU A O 1
ATOM 1686 N N . ILE A 1 199 ? -13.289 11.838 34.986 1.00 13.12 358 ILE A N 1
ATOM 1687 C CA . ILE A 1 199 ? -14.742 11.874 35.144 1.00 13.83 358 ILE A CA 1
ATOM 1688 C C . ILE A 1 199 ? -15.207 10.855 36.189 1.00 15.32 358 ILE A C 1
ATOM 1689 O O . ILE A 1 199 ? -16.055 11.149 37.033 1.00 15.67 358 ILE A O 1
ATOM 1694 N N . THR A 1 200 ? -14.650 9.650 36.123 1.00 15.64 359 THR A N 1
ATOM 1695 C CA . THR A 1 200 ? -15.020 8.596 37.065 1.00 15.27 359 THR A CA 1
ATOM 1696 C C . THR A 1 200 ? -14.623 8.949 38.506 1.00 19.10 359 THR A C 1
ATOM 1697 O O . THR A 1 200 ? -15.399 8.724 39.443 1.00 18.54 359 THR A O 1
ATOM 1701 N N . LEU A 1 201 ? -13.431 9.515 38.683 1.00 15.45 360 LEU A N 1
ATOM 1702 C CA . LEU A 1 201 ? -12.988 9.954 40.014 1.00 17.40 360 LEU A CA 1
ATOM 1703 C C . LEU A 1 201 ? -13.899 11.022 40.620 1.00 19.71 360 LEU A C 1
ATOM 1704 O O . LEU A 1 201 ? -14.201 10.994 41.823 1.00 19.36 360 LEU A O 1
ATOM 1709 N N . LEU A 1 202 ? -14.322 11.974 39.796 1.00 17.98 361 LEU A N 1
ATOM 1710 C CA . LEU A 1 202 ? -15.150 13.083 40.281 1.00 17.18 361 LEU A CA 1
ATOM 1711 C C . LEU A 1 202 ? -16.508 12.613 40.787 1.00 20.93 361 LEU A C 1
ATOM 1712 O O . LEU A 1 202 ? -17.069 13.185 41.727 1.00 22.32 361 LEU A O 1
ATOM 1717 N N . VAL A 1 203 ? -17.034 11.569 40.161 1.00 16.22 362 VAL A N 1
ATOM 1718 C CA . VAL A 1 203 ? -18.335 11.039 40.533 1.00 18.23 362 VAL A CA 1
ATOM 1719 C C . VAL A 1 203 ? -18.231 10.004 41.661 1.00 25.58 362 VAL A C 1
ATOM 1720 O O . VAL A 1 203 ? -19.063 9.975 42.570 1.00 21.56 362 VAL A O 1
ATOM 1724 N N . GLU A 1 204 ? -17.195 9.179 41.621 1.00 19.68 363 GLU A N 1
ATOM 1725 C CA . GLU A 1 204 ? -17.093 8.060 42.559 1.00 21.25 363 GLU A CA 1
ATOM 1726 C C . GLU A 1 204 ? -16.255 8.331 43.815 1.00 23.51 363 GLU A C 1
ATOM 1727 O O . GLU A 1 204 ? -16.423 7.651 44.825 1.00 27.74 363 GLU A O 1
ATOM 1733 N N . HIS A 1 205 ? -15.371 9.322 43.766 1.00 19.95 364 HIS A N 1
ATOM 1734 C CA . HIS A 1 205 ? -14.458 9.573 44.884 1.00 24.75 364 HIS A CA 1
ATOM 1735 C C . HIS A 1 205 ? -14.763 10.869 45.620 1.00 28.42 364 HIS A C 1
ATOM 1736 O O . HIS A 1 205 ? -15.164 10.845 46.780 1.00 24.50 364 HIS A O 1
ATOM 1743 N N . GLN A 1 206 ? -14.550 12.002 44.957 1.00 21.58 365 GLN A N 1
ATOM 1744 C CA . GLN A 1 206 ? -14.741 13.293 45.602 1.00 23.62 365 GLN A CA 1
ATOM 1745 C C . GLN A 1 206 ? -15.104 14.346 44.554 1.00 22.32 365 GLN A C 1
ATOM 1746 O O . GLN A 1 206 ? -14.590 14.299 43.434 1.00 19.27 365 GLN A O 1
ATOM 1752 N N . LYS A 1 207 ? -15.980 15.288 44.916 1.00 21.54 366 LYS A N 1
ATOM 1753 C CA . LYS A 1 207 ? -16.455 16.320 43.979 1.00 21.15 366 LYS A CA 1
ATOM 1754 C C . LYS A 1 207 ? -15.379 17.339 43.609 1.00 17.74 366 LYS A C 1
ATOM 1755 O O . LYS A 1 207 ? -15.494 18.033 42.595 1.00 20.03 366 LYS A O 1
ATOM 1761 N N . GLU A 1 208 ? -14.371 17.464 44.467 1.00 18.21 367 GLU A N 1
ATOM 1762 C CA . GLU A 1 208 ? -13.227 18.346 44.232 1.00 14.51 367 GLU A CA 1
ATOM 1763 C C . GLU A 1 208 ? -11.975 17.563 44.625 1.00 21.00 367 GLU A C 1
ATOM 1764 O O . GLU A 1 208 ? -11.953 16.928 45.678 1.00 21.62 367 GLU A O 1
ATOM 1770 N N . ILE A 1 209 ? -10.955 17.593 43.769 1.00 18.31 368 ILE A N 1
ATOM 1771 C CA . ILE A 1 209 ? -9.767 16.742 43.916 1.00 13.77 368 ILE A CA 1
ATOM 1772 C C . ILE A 1 209 ? -8.526 17.505 43.470 1.00 17.56 368 ILE A C 1
ATOM 1773 O O . ILE A 1 209 ? -8.513 18.111 42.383 1.00 15.97 368 ILE A O 1
ATOM 1778 N N . THR A 1 210 ? -7.476 17.485 44.291 1.00 18.09 369 THR A N 1
ATOM 1779 C CA . THR A 1 210 ? -6.240 18.196 43.954 1.00 14.80 369 THR A CA 1
ATOM 1780 C C . THR A 1 210 ? -5.383 17.432 42.938 1.00 20.70 369 THR A C 1
ATOM 1781 O O . THR A 1 210 ? -5.584 16.241 42.704 1.00 14.97 369 THR A O 1
ATOM 1785 N N . ILE A 1 211 ? -4.402 18.116 42.360 1.00 20.87 370 ILE A N 1
ATOM 1786 C CA . ILE A 1 211 ? -3.473 17.476 41.432 1.00 21.88 370 ILE A CA 1
ATOM 1787 C C . ILE A 1 211 ? -2.687 16.323 42.070 1.00 25.27 370 ILE A C 1
ATOM 1788 O O . ILE A 1 211 ? -2.589 15.242 41.479 1.00 26.01 370 ILE A O 1
ATOM 1793 N N . ASP A 1 212 ? -2.135 16.554 43.265 1.00 20.21 371 ASP A N 1
ATOM 1794 C CA . ASP A 1 212 ? -1.442 15.519 44.031 1.00 25.15 371 ASP A CA 1
ATOM 1795 C C . ASP A 1 212 ? -2.318 14.298 44.248 1.00 23.42 371 ASP A C 1
ATOM 1796 O O . ASP A 1 212 ? -1.861 13.156 44.126 1.00 21.27 371 ASP A O 1
ATOM 1801 N N . GLU A 1 213 ? -3.572 14.542 44.619 1.00 18.12 372 GLU A N 1
ATOM 1802 C CA . GLU A 1 213 ? -4.498 13.451 44.891 1.00 16.19 372 GLU A CA 1
ATOM 1803 C C . GLU A 1 213 ? -4.762 12.644 43.626 1.00 19.19 372 GLU A C 1
ATOM 1804 O O . GLU A 1 213 ? -4.782 11.412 43.660 1.00 16.68 372 GLU A O 1
ATOM 1810 N N . ILE A 1 214 ? -4.969 13.338 42.508 1.00 14.41 373 ILE A N 1
ATOM 1811 C CA . ILE A 1 214 ? -5.223 12.651 41.247 1.00 12.96 373 ILE A CA 1
ATOM 1812 C C . ILE A 1 214 ? -4.010 11.810 40.873 1.00 14.90 373 ILE A C 1
ATOM 1813 O O . ILE A 1 214 ? -4.133 10.641 40.517 1.00 13.61 373 ILE A O 1
ATOM 1818 N N . SER A 1 215 ? -2.841 12.423 40.946 1.00 12.67 374 SER A N 1
ATOM 1819 C CA . SER A 1 215 ? -1.602 11.742 40.582 1.00 19.10 374 SER A CA 1
ATOM 1820 C C . SER A 1 215 ? -1.374 10.507 41.436 1.00 19.57 374 SER A C 1
ATOM 1821 O O . SER A 1 215 ? -0.929 9.469 40.932 1.00 18.67 374 SER A O 1
ATOM 1824 N N . SER A 1 216 ? -1.655 10.623 42.735 1.00 18.06 375 SER A N 1
ATOM 1825 C CA . SER A 1 216 ? -1.505 9.485 43.649 1.00 16.05 375 SER A CA 1
ATOM 1826 C C . SER A 1 216 ? -2.457 8.354 43.296 1.00 20.55 375 SER A C 1
ATOM 1827 O O . SER A 1 216 ? -2.088 7.181 43.360 1.00 18.37 375 SER A O 1
ATOM 1830 N N . MET A 1 217 ? -3.689 8.697 42.927 1.00 15.17 376 MET A N 1
ATOM 1831 C CA . MET A 1 217 ? -4.685 7.674 42.651 1.00 17.39 376 MET A CA 1
ATOM 1832 C C . MET A 1 217 ? -4.531 7.017 41.282 1.00 16.14 376 MET A C 1
ATOM 1833 O O . MET A 1 217 ? -4.988 5.898 41.094 1.00 16.14 376 MET A O 1
ATOM 1838 N N . THR A 1 218 ? -3.897 7.704 40.330 1.00 12.71 377 THR A N 1
ATOM 1839 C CA . THR A 1 218 ? -3.941 7.256 38.934 1.00 12.84 377 THR A CA 1
ATOM 1840 C C . THR A 1 218 ? -2.576 6.994 38.284 1.00 11.24 377 THR A C 1
ATOM 1841 O O . THR A 1 218 ? -2.517 6.360 37.226 1.00 11.12 377 THR A O 1
ATOM 1845 N N . SER A 1 219 ? -1.508 7.509 38.891 1.00 12.74 378 SER A N 1
ATOM 1846 C CA . SER A 1 219 ? -0.159 7.533 38.285 1.00 12.30 378 SER A CA 1
ATOM 1847 C C . SER A 1 219 ? -0.063 8.371 36.991 1.00 12.17 378 SER A C 1
ATOM 1848 O O . SER A 1 219 ? 0.937 8.313 36.270 1.00 12.77 378 SER A O 1
ATOM 1851 N N . MET A 1 220 ? -1.091 9.164 36.706 1.00 12.90 379 MET A N 1
ATOM 1852 C CA . MET A 1 220 ? -1.004 10.125 35.604 1.00 13.14 379 MET A CA 1
ATOM 1853 C C . MET A 1 220 ? -0.043 11.267 35.960 1.00 13.02 379 MET A C 1
ATOM 1854 O O . MET A 1 220 ? 0.028 11.686 37.118 1.00 11.89 379 MET A O 1
ATOM 1859 N N . THR A 1 221 ? 0.708 11.761 34.977 1.00 13.54 380 THR A N 1
ATOM 1860 C CA . THR A 1 221 ? 1.610 12.893 35.225 1.00 16.00 380 THR A CA 1
ATOM 1861 C C . THR A 1 221 ? 0.850 14.211 35.337 1.00 15.91 380 THR A C 1
ATOM 1862 O O . THR A 1 221 ? -0.250 14.350 34.811 1.00 12.80 380 THR A O 1
ATOM 1866 N N . THR A 1 222 ? 1.457 15.186 36.009 1.00 15.50 381 THR A N 1
ATOM 1867 C CA . THR A 1 222 ? 0.878 16.524 36.111 1.00 17.46 381 THR A CA 1
ATOM 1868 C C . THR A 1 222 ? 0.499 17.062 34.732 1.00 12.83 381 THR A C 1
ATOM 1869 O O . THR A 1 222 ? -0.598 17.584 34.539 1.00 14.79 381 THR A O 1
ATOM 1873 N N . THR A 1 223 ? 1.403 16.910 33.773 1.00 16.15 382 THR A N 1
ATOM 1874 C CA . THR A 1 223 ? 1.154 17.387 32.416 1.00 16.92 382 THR A CA 1
ATOM 1875 C C . THR A 1 223 ? -0.110 16.796 31.789 1.00 18.54 382 THR A C 1
ATOM 1876 O O . THR A 1 223 ? -0.949 17.533 31.256 1.00 14.76 382 THR A O 1
ATOM 1880 N N . ASP A 1 224 ? -0.250 15.472 31.839 1.00 15.12 383 ASP A N 1
ATOM 1881 C CA . ASP A 1 224 ? -1.427 14.824 31.264 1.00 12.53 383 ASP A CA 1
ATOM 1882 C C . ASP A 1 224 ? -2.708 15.187 32.026 1.00 14.21 383 ASP A C 1
ATOM 1883 O O . ASP A 1 224 ? -3.779 15.333 31.427 1.00 14.56 383 ASP A O 1
ATOM 1888 N N . ILE A 1 225 ? -2.606 15.325 33.345 1.00 14.60 384 ILE A N 1
ATOM 1889 C CA . ILE A 1 225 ? -3.765 15.731 34.142 1.00 12.04 384 ILE A CA 1
ATOM 1890 C C . ILE A 1 225 ? -4.229 17.137 33.740 1.00 14.40 384 ILE A C 1
ATOM 1891 O O . ILE A 1 225 ? -5.413 17.356 33.470 1.00 14.81 384 ILE A O 1
ATOM 1896 N N . LEU A 1 226 ? -3.296 18.086 33.686 1.00 14.56 385 LEU A N 1
ATOM 1897 C CA . LEU A 1 226 ? -3.655 19.468 33.355 1.00 15.54 385 LEU A CA 1
ATOM 1898 C C . LEU A 1 226 ? -4.238 19.611 31.942 1.00 16.50 385 LEU A C 1
ATOM 1899 O O . LEU A 1 226 ? -5.233 20.312 31.746 1.00 16.06 385 LEU A O 1
ATOM 1904 N N . HIS A 1 227 ? -3.633 18.942 30.964 1.00 16.13 386 HIS A N 1
ATOM 1905 C CA A HIS A 1 227 ? -4.141 18.982 29.594 0.49 17.38 386 HIS A CA 1
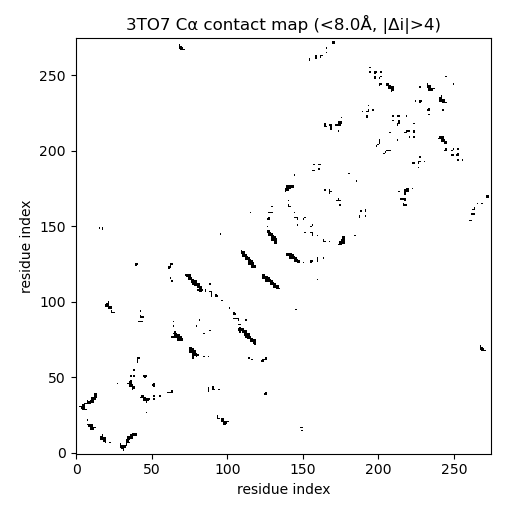ATOM 1906 C CA B HIS A 1 227 ? -4.131 18.980 29.595 0.51 17.38 386 HIS A CA 1
ATOM 1907 C C . HIS A 1 227 ? -5.565 18.448 29.510 1.00 19.07 386 HIS A C 1
ATOM 1908 O O . HIS A 1 227 ? -6.412 19.017 28.813 1.00 14.89 386 HIS A O 1
ATOM 1921 N N . THR A 1 228 ? -5.833 17.353 30.220 1.00 13.61 387 THR A N 1
ATOM 1922 C CA . THR A 1 228 ? -7.171 16.764 30.247 1.00 15.44 387 THR A CA 1
ATOM 1923 C C . THR A 1 228 ? -8.176 17.656 30.979 1.00 14.91 387 THR A C 1
ATOM 1924 O O . THR A 1 228 ? -9.308 17.833 30.524 1.00 14.68 387 THR A O 1
ATOM 1928 N N . ALA A 1 229 ? -7.761 18.224 32.108 1.00 13.65 388 ALA A N 1
ATOM 1929 C CA . ALA A 1 229 ? -8.647 19.104 32.878 1.00 14.46 388 ALA A CA 1
ATOM 1930 C C . ALA A 1 229 ? -9.035 20.357 32.084 1.00 16.74 388 ALA A C 1
ATOM 1931 O O . ALA A 1 229 ? -10.181 20.826 32.153 1.00 16.77 388 ALA A O 1
ATOM 1933 N N . LYS A 1 230 ? -8.083 20.899 31.332 1.00 16.87 389 LYS A N 1
ATOM 1934 C CA . LYS A 1 230 ? -8.359 22.102 30.545 1.00 19.53 389 LYS A CA 1
ATOM 1935 C C . LYS A 1 230 ? -9.302 21.779 29.393 1.00 18.57 389 LYS A C 1
ATOM 1936 O O . LYS A 1 230 ? -10.225 22.547 29.094 1.00 21.66 389 LYS A O 1
ATOM 1942 N N . THR A 1 231 ? -9.097 20.633 28.757 1.00 17.46 390 THR A N 1
ATOM 1943 C CA . THR A 1 231 ? -10.005 20.213 27.692 1.00 19.05 390 THR A CA 1
ATOM 1944 C C . THR A 1 231 ? -11.441 20.079 28.191 1.00 22.03 390 THR A C 1
ATOM 1945 O O . THR A 1 231 ? -12.387 20.435 27.480 1.00 21.11 390 THR A O 1
ATOM 1949 N N . LEU A 1 232 ? -11.603 19.580 29.414 1.00 16.74 391 LEU A N 1
ATOM 1950 C CA . LEU A 1 232 ? -12.932 19.360 29.987 1.00 19.22 391 LEU A CA 1
ATOM 1951 C C . LEU A 1 232 ? -13.477 20.597 30.686 1.00 16.41 391 LEU A C 1
ATOM 1952 O O . LEU A 1 232 ? -14.612 20.590 31.165 1.00 17.20 391 LEU A O 1
ATOM 1957 N N . ASN A 1 233 ? -12.667 21.649 30.749 1.00 18.33 392 ASN A N 1
ATOM 1958 C CA . ASN A 1 233 ? -13.058 22.882 31.431 1.00 20.50 392 ASN A CA 1
ATOM 1959 C C . ASN A 1 233 ? -13.377 22.674 32.905 1.00 24.07 392 ASN A C 1
ATOM 1960 O O . ASN A 1 233 ? -14.336 23.254 33.420 1.00 20.04 392 ASN A O 1
ATOM 1965 N N . ILE A 1 234 ? -12.576 21.855 33.589 1.00 15.23 393 ILE A N 1
ATOM 1966 C CA . ILE A 1 234 ? -12.841 21.556 34.994 1.00 15.75 393 ILE A CA 1
ATOM 1967 C C . ILE A 1 234 ? -11.695 21.938 35.928 1.00 17.24 393 ILE A C 1
ATOM 1968 O O . ILE A 1 234 ? -11.623 21.436 37.045 1.00 19.07 393 ILE A O 1
ATOM 1973 N N . LEU A 1 235 ? -10.806 22.818 35.475 1.00 14.98 394 LEU A N 1
ATOM 1974 C CA . LEU A 1 235 ? -9.689 23.260 36.299 1.00 14.94 394 LEU A CA 1
ATOM 1975 C C . LEU A 1 235 ? -10.070 24.496 37.110 1.00 20.23 394 LEU A C 1
ATOM 1976 O O . LEU A 1 235 ? -10.576 25.467 36.550 1.00 15.23 394 LEU A O 1
ATOM 1981 N N . ARG A 1 236 ? -9.821 24.455 38.420 1.00 16.54 395 ARG A N 1
ATOM 1982 C CA . ARG A 1 236 ? -10.072 25.596 39.309 1.00 16.42 395 ARG A CA 1
ATOM 1983 C C . ARG A 1 236 ? -9.009 25.750 40.394 1.00 21.97 395 ARG A C 1
ATOM 1984 O O . ARG A 1 236 ? -8.120 24.904 40.543 1.00 19.40 395 ARG A O 1
ATOM 1992 N N . TYR A 1 237 ? -9.133 26.833 41.162 1.00 16.92 396 TYR A N 1
ATOM 1993 C CA . TYR A 1 237 ? -8.333 27.068 42.361 1.00 16.93 396 TYR A CA 1
ATOM 1994 C C . TYR A 1 237 ? -9.283 27.068 43.560 1.00 18.59 396 TYR A C 1
ATOM 1995 O O . TYR A 1 237 ? -10.272 27.824 43.592 1.00 16.19 396 TYR A O 1
ATOM 2004 N N . TYR A 1 238 ? -8.998 26.204 44.537 1.00 15.46 397 TYR A N 1
ATOM 2005 C CA . TYR A 1 238 ? -9.830 26.075 45.735 1.00 16.00 397 TYR A CA 1
ATOM 2006 C C . TYR A 1 238 ? -8.973 25.679 46.939 1.00 17.84 397 TYR A C 1
ATOM 2007 O O . TYR A 1 238 ? -8.115 24.807 46.828 1.00 17.13 397 TYR A O 1
ATOM 2016 N N . LYS A 1 239 ? -9.213 26.312 48.083 1.00 14.55 398 LYS A N 1
ATOM 2017 C CA . LYS A 1 239 ? -8.408 26.071 49.285 1.00 16.93 398 LYS A CA 1
ATOM 2018 C C . LYS A 1 239 ? -6.909 26.146 49.012 1.00 22.14 398 LYS A C 1
ATOM 2019 O O . LYS A 1 239 ? -6.134 25.330 49.525 1.00 20.26 398 LYS A O 1
ATOM 2025 N N . GLY A 1 240 ? -6.499 27.126 48.210 1.00 19.09 399 GLY A N 1
ATOM 2026 C CA . GLY A 1 240 ? -5.083 27.407 48.024 1.00 19.97 399 GLY A CA 1
ATOM 2027 C C . GLY A 1 240 ? -4.310 26.503 47.070 1.00 24.12 399 GLY A C 1
ATOM 2028 O O . GLY A 1 240 ? -3.080 26.511 47.081 1.00 21.68 399 GLY A O 1
ATOM 2029 N N . GLN A 1 241 ? -5.000 25.715 46.247 1.00 20.17 400 GLN A N 1
ATOM 2030 C CA . GLN A 1 241 ? -4.299 24.976 45.195 1.00 20.86 400 GLN A CA 1
ATOM 2031 C C . GLN A 1 241 ? -5.208 24.589 44.041 1.00 23.62 400 GLN A C 1
ATOM 2032 O O . GLN A 1 241 ? -6.429 24.698 44.135 1.00 17.48 400 GLN A O 1
ATOM 2038 N N . HIS A 1 242 ? -4.612 24.130 42.947 1.00 20.16 401 HIS A N 1
ATOM 2039 C CA . HIS A 1 242 ? -5.421 23.759 41.792 1.00 22.39 401 HIS A CA 1
ATOM 2040 C C . HIS A 1 242 ? -6.150 22.449 42.020 1.00 23.14 401 HIS A C 1
ATOM 2041 O O . HIS A 1 242 ? -5.609 21.519 42.629 1.00 19.63 401 HIS A O 1
ATOM 2048 N N . ILE A 1 243 ? -7.398 22.401 41.563 1.00 17.13 402 ILE A N 1
ATOM 2049 C CA . ILE A 1 243 ? -8.224 21.211 41.677 1.00 16.65 402 ILE A CA 1
ATOM 2050 C C . ILE A 1 243 ? -8.957 20.972 40.359 1.00 17.67 402 ILE A C 1
ATOM 2051 O O . ILE A 1 243 ? -8.963 21.839 39.480 1.00 18.24 402 ILE A O 1
ATOM 2056 N N . ILE A 1 244 ? -9.557 19.792 40.222 1.00 17.18 403 ILE A N 1
ATOM 2057 C CA . ILE A 1 244 ? -10.599 19.579 39.220 1.00 14.87 403 ILE A CA 1
ATOM 2058 C C . ILE A 1 244 ? -11.900 19.465 39.987 1.00 17.40 403 ILE A C 1
ATOM 2059 O O . ILE A 1 244 ? -11.888 19.084 41.157 1.00 15.30 403 ILE A O 1
ATOM 2064 N N . PHE A 1 245 ? -13.017 19.800 39.348 1.00 17.18 404 PHE A N 1
ATOM 2065 C CA . PHE A 1 245 ? -14.289 19.840 40.055 1.00 16.71 404 PHE A CA 1
ATOM 2066 C C . PHE A 1 245 ? -15.405 19.230 39.218 1.00 17.77 404 PHE A C 1
ATOM 2067 O O . PHE A 1 245 ? -15.334 19.203 37.989 1.00 18.48 404 PHE A O 1
ATOM 2075 N N . LEU A 1 246 ? -16.430 18.746 39.910 1.00 17.06 405 LEU A N 1
ATOM 2076 C CA . LEU A 1 246 ? -17.598 18.136 39.303 1.00 20.91 405 LEU A CA 1
ATOM 2077 C C . LEU A 1 246 ? -18.612 19.202 38.860 1.00 23.55 405 LEU A C 1
ATOM 2078 O O . LEU A 1 246 ? -18.787 20.229 39.527 1.00 21.22 405 LEU A O 1
ATOM 2083 N N . ASN A 1 247 ? -19.257 18.961 37.725 1.00 20.24 406 ASN A N 1
ATOM 2084 C CA . ASN A 1 247 ? -20.369 19.800 37.268 1.00 23.63 406 ASN A CA 1
ATOM 2085 C C . ASN A 1 247 ? -21.391 18.924 36.555 1.00 28.35 406 ASN A C 1
ATOM 2086 O O . ASN A 1 247 ? -21.221 17.704 36.504 1.00 18.83 406 ASN A O 1
ATOM 2091 N N . GLU A 1 248 ? -22.447 19.524 36.007 1.00 22.98 407 GLU A N 1
ATOM 2092 C CA . GLU A 1 248 ? -23.494 18.728 35.361 1.00 29.07 407 GLU A CA 1
ATOM 2093 C C . GLU A 1 248 ? -23.003 18.026 34.096 1.00 25.08 407 GLU A C 1
ATOM 2094 O O . GLU A 1 248 ? -23.394 16.891 33.814 1.00 24.84 407 GLU A O 1
ATOM 2100 N N . ASP A 1 249 ? -22.166 18.712 33.324 1.00 22.14 408 ASP A N 1
ATOM 2101 C CA . ASP A 1 249 ? -21.547 18.116 32.140 1.00 23.33 408 ASP A CA 1
ATOM 2102 C C . ASP A 1 249 ? -20.808 16.808 32.469 1.00 23.29 408 ASP A C 1
ATOM 2103 O O . ASP A 1 249 ? -20.946 15.797 31.768 1.00 21.35 408 ASP A O 1
ATOM 2108 N N . ILE A 1 250 ? -20.012 16.832 33.533 1.00 20.97 409 ILE A N 1
ATOM 2109 C CA . ILE A 1 250 ? -19.268 15.645 33.954 1.00 20.15 409 ILE A CA 1
ATOM 2110 C C . ILE A 1 250 ? -20.200 14.510 34.399 1.00 22.27 409 ILE A C 1
ATOM 2111 O O . ILE A 1 250 ? -19.990 13.342 34.054 1.00 21.49 409 ILE A O 1
ATOM 2116 N N . LEU A 1 251 ? -21.229 14.852 35.167 1.00 20.54 410 LEU A N 1
ATOM 2117 C CA . LEU A 1 251 ? -22.217 13.864 35.587 1.00 22.52 410 LEU A CA 1
ATOM 2118 C C . LEU A 1 251 ? -22.870 13.186 34.383 1.00 24.12 410 LEU A C 1
ATOM 2119 O O . LEU A 1 251 ? -23.045 11.964 34.364 1.00 23.62 410 LEU A O 1
ATOM 2124 N N . ASP A 1 252 ? -23.237 13.988 33.386 1.00 20.83 411 ASP A N 1
ATOM 2125 C CA . ASP A 1 252 ? -23.851 13.464 32.170 1.00 25.38 411 ASP A CA 1
ATOM 2126 C C . ASP A 1 252 ? -22.891 12.539 31.428 1.00 26.39 411 ASP A C 1
ATOM 2127 O O . ASP A 1 252 ? -23.284 11.472 30.944 1.00 22.61 411 ASP A O 1
ATOM 2132 N N . ARG A 1 253 ? -21.629 12.949 31.335 1.00 22.08 412 ARG A N 1
ATOM 2133 C CA . ARG A 1 253 ? -20.638 12.127 30.648 1.00 24.60 412 ARG A CA 1
ATOM 2134 C C . ARG A 1 253 ? -20.466 10.805 31.380 1.00 22.75 412 ARG A C 1
ATOM 2135 O O . ARG A 1 253 ? -20.360 9.748 30.757 1.00 25.66 412 ARG A O 1
ATOM 2143 N N . TYR A 1 254 ? -20.440 10.869 32.709 1.00 21.41 413 TYR A N 1
ATOM 2144 C CA . TYR A 1 254 ? -20.276 9.674 33.535 1.00 20.25 413 TYR A CA 1
ATOM 2145 C C . TYR A 1 254 ? -21.414 8.687 33.318 1.00 23.38 413 TYR A C 1
ATOM 2146 O O . TYR A 1 254 ? -21.193 7.479 33.219 1.00 22.58 413 TYR A O 1
ATOM 2155 N N . ASN A 1 255 ? -22.637 9.204 33.258 1.00 26.14 414 ASN A N 1
ATOM 2156 C CA . ASN A 1 255 ? -23.803 8.350 33.058 1.00 27.67 414 ASN A CA 1
ATOM 2157 C C . ASN A 1 255 ? -23.807 7.695 31.682 1.00 24.14 414 ASN A C 1
ATOM 2158 O O . ASN A 1 255 ? -24.151 6.519 31.546 1.00 27.58 414 ASN A O 1
ATOM 2163 N N . ARG A 1 256 ? -23.403 8.447 30.664 1.00 23.12 415 ARG A N 1
ATOM 2164 C CA . ARG A 1 256 ? -23.255 7.884 29.323 1.00 27.35 415 ARG A CA 1
ATOM 2165 C C . ARG A 1 256 ? -22.177 6.806 29.291 1.00 27.44 415 ARG A C 1
ATOM 2166 O O . ARG A 1 256 ? -22.341 5.768 28.645 1.00 26.13 415 ARG A O 1
ATOM 2174 N N . LEU A 1 257 ? -21.073 7.059 29.988 1.00 21.31 416 LEU A N 1
ATOM 2175 C CA . LEU A 1 257 ? -19.989 6.085 30.090 1.00 24.67 416 LEU A CA 1
ATOM 2176 C C . LEU A 1 257 ? -20.482 4.787 30.732 1.00 22.12 416 LEU A C 1
ATOM 2177 O O . LEU A 1 257 ? -20.256 3.701 30.202 1.00 27.12 416 LEU A O 1
ATOM 2182 N N . LYS A 1 258 ? -21.156 4.894 31.875 1.00 23.42 417 LYS A N 1
ATOM 2183 C CA . LYS A 1 258 ? -21.627 3.699 32.579 1.00 26.02 417 LYS A CA 1
ATOM 2184 C C . LYS A 1 258 ? -22.652 2.936 31.745 1.00 31.86 417 LYS A C 1
ATOM 2185 O O . LYS A 1 258 ? -22.671 1.704 31.739 1.00 28.65 417 LYS A O 1
ATOM 2191 N N . ALA A 1 259 ? -23.493 3.676 31.031 1.00 29.15 418 ALA A N 1
ATOM 2192 C CA . ALA A 1 259 ? -24.501 3.074 30.167 1.00 34.09 418 ALA A CA 1
ATOM 2193 C C . ALA A 1 259 ? -23.884 2.077 29.190 1.00 38.66 418 ALA A C 1
ATOM 2194 O O . ALA A 1 259 ? -24.532 1.107 28.788 1.00 40.69 418 ALA A O 1
ATOM 2196 N N . LYS A 1 260 ? -22.633 2.312 28.811 1.00 31.71 419 LYS A N 1
ATOM 2197 C CA . LYS A 1 260 ? -21.983 1.473 27.811 1.00 32.16 419 LYS A CA 1
ATOM 2198 C C . LYS A 1 260 ? -21.607 0.094 28.355 1.00 36.29 419 LYS A C 1
ATOM 2199 O O . LYS A 1 260 ? -21.259 -0.804 27.588 1.00 37.61 419 LYS A O 1
ATOM 2205 N N . LYS A 1 261 ? -21.667 -0.062 29.675 1.00 31.77 420 LYS A N 1
ATOM 2206 C CA . LYS A 1 261 ? -21.453 -1.361 30.313 1.00 34.79 420 LYS A CA 1
ATOM 2207 C C . LYS A 1 261 ? -20.130 -2.019 29.916 1.00 37.96 420 LYS A C 1
ATOM 2208 O O . LYS A 1 261 ? -20.097 -3.192 29.545 1.00 39.23 420 LYS A O 1
ATOM 2214 N N . ARG A 1 262 ? -19.036 -1.274 30.002 1.00 35.17 421 ARG A N 1
ATOM 2215 C CA . ARG A 1 262 ? -17.752 -1.789 29.540 1.00 35.52 421 ARG A CA 1
ATOM 2216 C C . ARG A 1 262 ? -16.909 -2.393 30.663 1.00 30.77 421 ARG A C 1
ATOM 2217 O O . ARG A 1 262 ? -17.053 -2.021 31.826 1.00 28.57 421 ARG A O 1
ATOM 2225 N N . ARG A 1 263 ? -16.056 -3.350 30.306 1.00 28.88 422 ARG A N 1
ATOM 2226 C CA . ARG A 1 263 ? -15.207 -4.039 31.279 1.00 30.43 422 ARG A CA 1
ATOM 2227 C C . ARG A 1 263 ? -14.064 -3.145 31.714 1.00 22.56 422 ARG A C 1
ATOM 2228 O O . ARG A 1 263 ? -13.616 -2.300 30.942 1.00 28.12 422 ARG A O 1
ATOM 2236 N N . THR A 1 264 ? -13.585 -3.340 32.945 1.00 21.53 423 THR A N 1
ATOM 2237 C CA . THR A 1 264 ? -12.427 -2.609 33.460 1.00 21.23 423 THR A CA 1
ATOM 2238 C C . THR A 1 264 ? -11.438 -3.565 34.131 1.00 18.64 423 THR A C 1
ATOM 2239 O O . THR A 1 264 ? -11.754 -4.727 34.380 1.00 22.34 423 THR A O 1
ATOM 2243 N N . ILE A 1 265 ? -10.248 -3.063 34.429 1.00 17.18 424 ILE A N 1
ATOM 2244 C CA . ILE A 1 265 ? -9.250 -3.823 35.177 1.00 17.30 424 ILE A CA 1
ATOM 2245 C C . ILE A 1 265 ? -9.524 -3.726 36.676 1.00 20.44 424 ILE A C 1
ATOM 2246 O O . ILE A 1 265 ? -9.759 -2.630 37.179 1.00 20.18 424 ILE A O 1
ATOM 2251 N N . ASP A 1 266 ? -9.492 -4.864 37.383 1.00 14.68 425 ASP A N 1
ATOM 2252 C CA . ASP A 1 266 ? -9.611 -4.884 38.845 1.00 16.37 425 ASP A CA 1
ATOM 2253 C C . ASP A 1 266 ? -8.228 -4.907 39.499 1.00 14.29 425 ASP A C 1
ATOM 2254 O O . ASP A 1 266 ? -7.539 -5.927 39.455 1.00 15.55 425 ASP A O 1
ATOM 2259 N N . PRO A 1 267 ? -7.808 -3.782 40.109 1.00 15.65 426 PRO A N 1
ATOM 2260 C CA . PRO A 1 267 ? -6.452 -3.704 40.664 1.00 16.87 426 PRO A CA 1
ATOM 2261 C C . PRO A 1 267 ? -6.167 -4.800 41.685 1.00 18.25 426 PRO A C 1
ATOM 2262 O O . PRO A 1 267 ? -5.008 -5.151 41.889 1.00 15.89 426 PRO A O 1
ATOM 2266 N N . ASN A 1 268 ? -7.207 -5.337 42.316 1.00 15.73 427 ASN A N 1
ATOM 2267 C CA . ASN A 1 268 ? -7.009 -6.375 43.324 1.00 15.29 427 ASN A CA 1
ATOM 2268 C C . ASN A 1 268 ? -6.492 -7.686 42.738 1.00 15.83 427 ASN A C 1
ATOM 2269 O O . ASN A 1 268 ? -5.958 -8.519 43.460 1.00 16.19 427 ASN A O 1
ATOM 2274 N N . ARG A 1 269 ? -6.643 -7.866 41.430 1.00 13.16 428 ARG A N 1
ATOM 2275 C CA . ARG A 1 269 ? -6.253 -9.125 40.807 1.00 14.25 428 ARG A CA 1
ATOM 2276 C C . ARG A 1 269 ? -4.872 -9.066 40.145 1.00 15.07 428 ARG A C 1
ATOM 2277 O O . ARG A 1 269 ? -4.428 -10.040 39.521 1.00 13.84 428 ARG A O 1
ATOM 2285 N N . LEU A 1 270 ? -4.215 -7.914 40.251 1.00 14.92 429 LEU A N 1
ATOM 2286 C CA . LEU A 1 270 ? -2.832 -7.793 39.807 1.00 12.57 429 LEU A CA 1
ATOM 2287 C C . LEU A 1 270 ? -1.920 -8.352 40.891 1.00 13.65 429 LEU A C 1
ATOM 2288 O O . LEU A 1 270 ? -1.794 -7.770 41.968 1.00 14.17 429 LEU A O 1
ATOM 2293 N N . ILE A 1 271 ? -1.311 -9.502 40.609 1.00 12.19 430 ILE A N 1
ATOM 2294 C CA . ILE A 1 271 ? -0.428 -10.173 41.558 1.00 14.54 430 ILE A CA 1
ATOM 2295 C C . ILE A 1 271 ? 0.992 -9.997 41.050 1.00 14.07 430 ILE A C 1
ATOM 2296 O O . ILE A 1 271 ? 1.443 -10.756 40.178 1.00 15.21 430 ILE A O 1
ATOM 2301 N N . TRP A 1 272 ? 1.690 -8.996 41.583 1.00 15.30 431 TRP A N 1
ATOM 2302 C CA . TRP A 1 272 ? 2.922 -8.509 40.968 1.00 14.04 431 TRP A CA 1
ATOM 2303 C C . TRP A 1 272 ? 3.719 -7.612 41.914 1.00 17.21 431 TRP A C 1
ATOM 2304 O O . TRP A 1 272 ? 3.149 -6.754 42.594 1.00 17.96 431 TRP A O 1
ATOM 2315 N N . LYS A 1 273 ? 5.035 -7.819 41.946 1.00 18.89 432 LYS A N 1
ATOM 2316 C CA . LYS A 1 273 ? 5.962 -6.927 42.643 1.00 23.96 432 LYS A CA 1
ATOM 2317 C C . LYS A 1 273 ? 6.968 -6.389 41.631 1.00 17.78 432 LYS A C 1
ATOM 2318 O O . LYS A 1 273 ? 7.461 -7.147 40.793 1.00 20.86 432 LYS A O 1
ATOM 2324 N N . PRO A 1 274 ? 7.280 -5.084 41.702 1.00 18.90 433 PRO A N 1
ATOM 2325 C CA . PRO A 1 274 ? 8.321 -4.497 40.851 1.00 19.31 433 PRO A CA 1
ATOM 2326 C C . PRO A 1 274 ? 9.666 -5.140 41.171 1.00 23.16 433 PRO A C 1
ATOM 2327 O O . PRO A 1 274 ? 9.846 -5.610 42.287 1.00 21.81 433 PRO A O 1
ATOM 2331 N N . PRO A 1 275 ? 10.595 -5.157 40.204 1.00 29.55 434 PRO A N 1
ATOM 2332 C CA . PRO A 1 275 ? 11.905 -5.814 40.304 1.00 39.48 434 PRO A CA 1
ATOM 2333 C C . PRO A 1 275 ? 12.660 -5.587 41.618 1.00 44.91 434 PRO A C 1
ATOM 2334 O O . PRO A 1 275 ? 13.085 -6.562 42.241 1.00 53.98 434 PRO A O 1
ATOM 2338 N N . VAL A 1 276 ? 12.839 -4.336 42.024 1.00 43.49 435 VAL A N 1
ATOM 2339 C CA . VAL A 1 276 ? 13.527 -4.046 43.286 1.00 56.11 435 VAL A CA 1
ATOM 2340 C C . VAL A 1 276 ? 14.979 -4.542 43.329 1.00 58.10 435 VAL A C 1
ATOM 2341 O O . VAL A 1 276 ? 15.279 -5.690 42.991 1.00 59.05 435 VAL A O 1
#

CATH classification: 3.30.60.60 (+2 more: 3.40.630.30, 1.10.10.10)

Secondary stru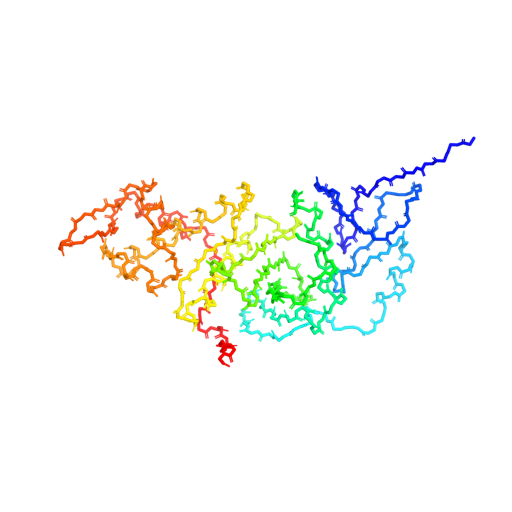cture (DSSP, 8-state):
---------EEEETTEEE--SS---------S--EEEE-TTT--EESSHHHHHHHHTS---SS-SSEEEEE-SSEEEEEEEGGGSHHHHHHHHHHHHTT-----TT--TTEEEEEEEEEETTEEEEEEEEEEESS-TT-EEES-EEE-GGGTTSSHHHHHHHHHHHHHHHTT--BEE-SS--HHHHHHHHHHHHHHHHHHHHHT-SEEEHHHHHHHH-B-HHHHHHHHHHTT-EEEETTEEEEE--HHHHHHHHHHHHT------GGGB------

Radius of gyration: 20.92 Å; Cα contacts (8 Å, |Δi|>4): 437; chains: 1; bounding box: 41×57×68 Å

InterPro domains:
  IPR000953 Chromo/chromo shadow domain [SM00298] (33-86)
  IPR002717 Histone acetyltransferase domain, MYST-type [PF01853] (223-400)
  IPR002717 Histone acetyltransferase domain, MYST-type [PS51726] (162-433)
  IPR016181 Acyl-CoA N-acyltransferase [SSF55729] (163-433)
  IPR016197 Chromo-like domain superfamily [SSF54160] (10-111)
  IPR025995 RNA binding activity-knot of a chromodomain [PF11717] (21-74)
  IPR036388 Winged helix-like DNA-binding domain superfamily [G3DSA:1.10.10.10] (341-421)
  IPR040706 MYST, zinc finger domain [PF17772] (164-218)
  IPR050603 MYST family histone acetyltransferases [PTHR10615] (23-439)

Solvent-accessible surface area: 15770 Å² total

Foldseek 3Di:
DDFDFEEQQWEAEPPDTDGFPDDFPDVDGGGNDRYWYQYQAQLDIGPDPVVVVVVVPDDDDRHHPADFQFDDQFKTKGKAQCVVVVNSQLSVQRLVVSHDPHPDSNPRRQKIKIWMWTQDPVGTGTFWIFIAGPDDPQQALTEDIDGPPVRPPVCVRLQRVQVSQLVCLLVVAAHHHDPPDDPVRVVSVLVSLLLLVLCCCVPPHQKAALVRSCNVGSHDSVSNVVSQVVVVQWDADPHGIIGGDDPVSVVVNVVVVVVVDDHGDSVRRRDHPPD

Sequence (275 aa):
EVARVRNLNRIIMGKYEIEPWYFSPYPIELTDEDFIYIDDFTLQYFGSKKQYERYRKKCTLRHPPGNEIYRDDYVSFFEIDGRKQRTWCRNLCLLSKLFLDHTLYYDVDPFLFYCMTRRDELGHHLVGYFSKEKESADGYNVACILTLPQYQRMGYGKLLIEFSYELSKKENKVGSPEKPLSDLGLLSYRAYWSDTLITLLVEHQKEITIDEISSMTSMTTTDILHHTAKTLNILRYYKGQHIIFLNEDILDRYNRLKAKKRRTIDPNRLIWKPPV